Protein AF-A0A343TN91-F1 (afdb_monomer)

Secondary structure (DSSP, 8-state):
-----GGGGTTTTTT-EEEEE---GGGGTS-GGGGGGSEEEEEGGGGGGTTT-----SEEEE--SSS---HHHHHHH--TT-EEEEEGGGTTTTTT-TT-EEE-EE--TT-TTTS--S-SS--GGGGGS--S-TTT-EE-BSBTTHHHHHHHHHHT-SEEEEES--SS--STT-S-TTS--HHHHHHHHHTT--SPPPHHHHHHHHHT-SSHHHHHHHHHHS--SS---S-TTSPPHHHHHHHHTTS-S-HHHHHHHHHHH-SSHHHHHHHHHHHHHHHHHHHHHHTT-TTSTTTTTS---TTHHHHHHHHHHHHHHHHHTTT-EEEE--SSSS--SS-B--HHHHHT--

Sequence (350 aa):
MTENKVGDYEDIHSGERVFIVGNGPSLAKTPLKQLQDEYTIATNKIYKIYDSTEWRPDYYLLSSMTDDIKTNDMSNVVGYSTTCFINSKRQEILSEYKGTIPIDVCHPDNDPLIECFDNVSIPNEARSYWSDQLSDYVYLYNSSIYPLYQMAYYMGFEKIILIGCDLGMDIDYLLFEDSGDPIKFLNNNLSDYSGEYPLSIYSEFIRNSDHPIKSILNLAAVEIGNQHLLFASGSNPYSYKRNNRGKYDSTSLLYLHFILESNNKLLSFFNGLYGWFTSHIPRLLSAKDPHFDGYGTSTIMIGEDDRQRRAHLLARDKLMEREAQIYNATIGGELEIHPRIDFESVIDSD

Nearest PDB structures (foldseek):
  3lm8-assembly1_A  TM=5.204E-01  e=1.246E-01  Bacillus subtilis
  3cq9-assembly2_C  TM=5.382E-01  e=1.113E-01  Lactiplantibacillus plantarum WCFS1
  3cq9-assembly1_A  TM=5.547E-01  e=2.071E-01  Lactiplantibacillus plantarum WCFS1
  3cq9-assembly2_D  TM=5.491E-01  e=4.833E-01  Lactiplantibacillus plantarum WCFS1
  3l8m-assembly1_A  TM=3.975E-01  e=2.946E+00  Staphylococcus saprophyticus subsp. saprophyticus ATCC 15305 = NCTC 7292

Mean predicted aligned error: 13.86 Å

Radius of gyration: 23.8 Å; Cα contacts (8 Å, |Δi|>4): 550; chains: 1; bounding box: 60×43×65 Å

InterPro domains:
  IPR002826 6-hydroxymethylpterin diphosphokinase MptE-like [PF01973] (9-170)

Solvent-accessible surface area (backbone atoms only — not comparable to full-atom values): 20200 Å² total; per-residue (Å²): 129,84,80,73,52,60,74,78,43,61,52,74,35,61,82,35,60,34,36,44,39,48,76,30,63,40,48,83,77,49,73,59,73,76,47,78,91,51,50,30,40,31,40,70,71,46,61,65,51,48,90,81,40,90,65,77,50,49,30,35,39,40,71,74,88,81,67,89,73,47,72,75,52,48,64,69,56,61,43,99,77,33,46,35,37,33,25,45,93,50,42,80,81,46,64,86,57,83,81,58,24,68,30,43,65,44,62,73,78,92,42,69,79,78,68,54,76,86,53,93,71,77,57,77,71,61,70,63,70,64,44,88,47,61,72,72,26,36,36,50,44,67,34,87,62,37,36,53,50,40,49,39,55,39,21,26,39,35,36,39,36,32,30,19,55,24,52,60,81,72,51,89,61,52,83,42,80,94,28,45,56,54,65,65,50,44,44,77,75,45,60,86,65,93,66,85,79,61,54,64,56,61,47,48,55,34,69,74,25,98,33,39,71,52,19,49,50,20,43,33,42,47,83,75,68,98,66,55,60,55,42,87,77,19,44,61,47,62,64,52,45,68,79,42,70,83,77,50,101,41,74,68,58,47,51,52,49,53,28,72,74,25,90,32,40,70,46,16,46,51,11,39,51,48,35,48,40,48,70,44,45,41,63,60,52,60,73,72,46,78,78,51,70,85,65,76,73,67,71,81,59,71,54,51,54,59,39,34,49,50,29,53,50,53,47,48,60,55,36,47,77,71,72,26,44,63,34,27,34,32,70,66,54,68,57,74,89,36,60,76,51,61,51,67,66,60,72,68,68,118

Foldseek 3Di:
DPQDEPVVQFQQQAPFEEEEEEAAPLVVVDPLVLCPVHAYEYEDPNLLCVVVDVDAHQEYEHQDPPRPCQLVSVVSNVDVRHAYEYAQVCCVRNVVDPRHYYFHEDEPPPDVQLVPLPDLPRDPVNLVQADCRRNHHHYDFLDPSLSVLNSCNRSNHQEYEYASLFQDHPPVLQPDPLKFALLVQCLVVPLPDPDDDDLVSLVVSLVPMPHNVSSLLSVLSACADDDLANDPQWDALVVQCVVCVPVDPDPVVSLVVSLVPIPHNVRNNVSSVSSVSNVPNNVVVCVPDVSCVPVRDDNPDRSSSSRVSSSVLSSCVVSVVVNGAYEYCYDHHDPPSHHYDHPVCVSPVD

Organism: NCBI:txid2055893

Structure (mmCIF, N/CA/C/O backbone):
data_AF-A0A343TN91-F1
#
_entry.id   AF-A0A343TN91-F1
#
loop_
_atom_site.group_PDB
_atom_site.id
_atom_site.type_symbol
_atom_site.label_atom_id
_atom_site.label_alt_id
_atom_site.label_comp_id
_atom_site.label_asym_id
_atom_site.label_entity_id
_atom_site.label_seq_id
_atom_site.pdbx_PDB_ins_code
_atom_site.Cartn_x
_atom_site.Cartn_y
_atom_site.Cartn_z
_atom_site.occupancy
_atom_site.B_iso_or_equiv
_atom_site.auth_seq_id
_atom_site.auth_comp_id
_atom_site.auth_asym_id
_atom_site.auth_atom_id
_atom_site.pdbx_PDB_model_num
ATOM 1 N N . MET A 1 1 ? -25.687 17.798 15.315 1.00 43.81 1 MET A N 1
ATOM 2 C CA . MET A 1 1 ? -24.942 16.561 15.026 1.00 43.81 1 MET A CA 1
ATOM 3 C C . MET A 1 1 ? -23.786 16.576 15.994 1.00 43.81 1 MET A C 1
ATOM 5 O O . MET A 1 1 ? -23.094 17.584 16.031 1.00 43.81 1 MET A O 1
ATOM 9 N N . THR A 1 2 ? -23.693 15.590 16.876 1.00 46.62 2 THR A N 1
ATOM 10 C CA . THR A 1 2 ? -22.502 15.401 17.709 1.00 46.62 2 THR A CA 1
ATOM 11 C C . THR A 1 2 ? -21.314 15.214 16.771 1.00 46.62 2 THR A C 1
ATOM 13 O O . THR A 1 2 ? -21.408 14.433 15.829 1.00 46.62 2 THR A O 1
ATOM 16 N N . GLU A 1 3 ? -20.265 16.014 16.941 1.00 67.88 3 GLU A N 1
ATOM 17 C CA . GLU A 1 3 ? -19.015 15.832 16.202 1.00 67.88 3 GLU A CA 1
ATOM 18 C C . GLU A 1 3 ? -18.388 14.528 16.700 1.00 67.88 3 GLU A C 1
ATOM 20 O O . GLU A 1 3 ? -18.009 14.447 17.868 1.00 67.88 3 GLU A O 1
ATOM 25 N N . ASN A 1 4 ? -18.362 13.496 15.850 1.00 77.38 4 ASN A N 1
ATOM 26 C CA . ASN A 1 4 ? -17.674 12.246 16.162 1.00 77.38 4 ASN A CA 1
ATOM 27 C C . ASN A 1 4 ? -16.196 12.555 16.422 1.00 77.38 4 ASN A C 1
ATOM 29 O O . ASN A 1 4 ? -15.571 13.321 15.683 1.00 77.38 4 ASN A O 1
ATOM 33 N N . LYS A 1 5 ? -15.637 11.948 17.464 1.00 87.81 5 LYS A N 1
ATOM 34 C CA . LYS A 1 5 ? -14.223 12.069 17.833 1.00 87.81 5 LYS A CA 1
ATOM 35 C C . LYS A 1 5 ? -13.576 10.693 17.836 1.00 87.81 5 LYS A C 1
ATOM 37 O O . LYS A 1 5 ? -14.253 9.680 17.960 1.00 87.81 5 LYS A O 1
ATOM 42 N N . VAL A 1 6 ? -12.248 10.662 17.763 1.00 90.38 6 VAL A N 1
ATOM 43 C CA . VAL A 1 6 ? -11.470 9.412 17.764 1.00 90.38 6 VAL A CA 1
ATOM 44 C C . VAL A 1 6 ? -11.837 8.506 18.948 1.00 90.38 6 VAL A C 1
ATOM 46 O O . VAL A 1 6 ? -12.032 7.312 18.760 1.00 90.38 6 VAL A O 1
ATOM 49 N N . GLY A 1 7 ? -12.036 9.097 20.132 1.00 91.75 7 GLY A N 1
ATOM 50 C CA . GLY A 1 7 ? -12.414 8.384 21.357 1.00 91.75 7 GLY A CA 1
ATOM 51 C C . GLY A 1 7 ? -13.746 7.628 21.316 1.00 91.75 7 GLY A C 1
ATOM 52 O O . GLY A 1 7 ? -14.003 6.830 22.206 1.00 91.75 7 GLY A O 1
ATOM 53 N N . ASP A 1 8 ? -14.602 7.874 20.323 1.00 92.50 8 ASP A N 1
ATOM 54 C CA . ASP A 1 8 ? -15.886 7.174 20.194 1.00 92.50 8 ASP A CA 1
ATOM 55 C C . ASP A 1 8 ? -15.735 5.777 19.557 1.00 92.50 8 ASP A C 1
ATOM 57 O O . ASP A 1 8 ? -16.714 5.041 19.468 1.00 92.50 8 ASP A O 1
ATOM 61 N N . TYR A 1 9 ? -14.524 5.421 19.111 1.00 94.94 9 TYR A N 1
ATOM 62 C CA . TYR A 1 9 ? -14.226 4.190 18.374 1.00 94.94 9 TYR A CA 1
ATOM 63 C C . TYR A 1 9 ? -13.358 3.202 19.166 1.00 94.94 9 TYR A C 1
ATOM 65 O O . TYR A 1 9 ? -12.914 2.213 18.596 1.00 94.94 9 TYR A O 1
ATOM 73 N N . GLU A 1 10 ? -13.092 3.452 20.451 1.00 94.94 10 GLU A N 1
ATOM 74 C CA . GLU A 1 10 ? -12.313 2.532 21.292 1.00 94.94 10 GLU A CA 1
ATOM 75 C C . GLU A 1 10 ? -13.107 1.255 21.593 1.00 94.94 10 GLU A C 1
ATOM 77 O O . GLU A 1 10 ? -14.228 1.327 22.099 1.00 94.94 10 GLU A O 1
ATOM 82 N N . ASP A 1 11 ? -12.519 0.097 21.280 1.00 95.44 11 ASP A N 1
ATOM 83 C CA . ASP A 1 11 ? -13.040 -1.250 21.563 1.00 95.44 11 ASP A CA 1
ATOM 84 C C . ASP A 1 11 ? -14.497 -1.512 21.098 1.00 95.44 11 ASP A C 1
ATOM 86 O O . ASP A 1 11 ? -15.188 -2.387 21.627 1.00 95.44 11 ASP A O 1
ATOM 90 N N . ILE A 1 12 ? -14.983 -0.782 20.085 1.00 96.75 12 ILE A N 1
ATOM 91 C CA . ILE A 1 12 ? -16.356 -0.931 19.565 1.00 96.75 12 ILE A CA 1
ATOM 92 C C . ILE A 1 12 ? -16.560 -2.196 18.713 1.00 96.75 12 ILE A C 1
ATOM 94 O O . ILE A 1 12 ? -17.704 -2.559 18.452 1.00 96.75 12 ILE A O 1
ATOM 98 N N . HIS A 1 13 ? -15.469 -2.853 18.308 1.00 96.81 13 HIS A N 1
ATOM 99 C CA . HIS A 1 13 ? -15.435 -4.023 17.426 1.00 96.81 13 HIS A CA 1
ATOM 100 C C . HIS A 1 13 ? -14.797 -5.262 18.081 1.00 96.81 13 HIS A C 1
ATOM 102 O O . HIS A 1 13 ? -14.184 -6.099 17.415 1.00 96.81 13 HIS A O 1
ATOM 108 N N . SER A 1 14 ? -14.912 -5.384 19.408 1.00 94.19 14 SER A N 1
ATOM 109 C CA . SER A 1 14 ? -14.388 -6.538 20.151 1.00 94.19 14 SER A CA 1
ATOM 110 C C . SER A 1 14 ? -14.979 -7.861 19.645 1.00 94.19 14 SER A C 1
ATOM 112 O O . SER A 1 14 ? -16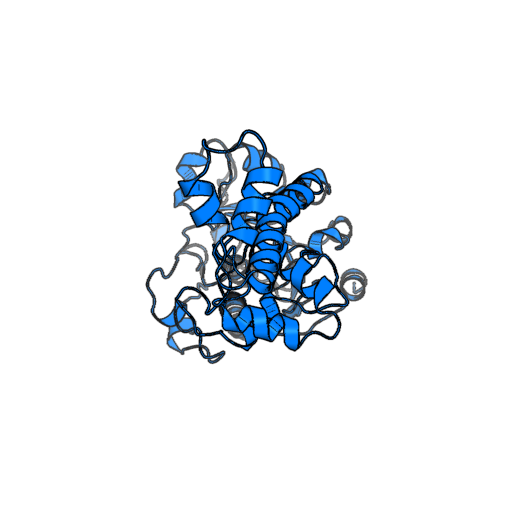.197 -8.015 19.551 1.00 94.19 14 SER A O 1
ATOM 114 N N . GLY A 1 15 ? -14.104 -8.820 19.328 1.00 87.94 15 GLY A N 1
ATOM 115 C CA . GLY A 1 15 ? -14.476 -10.132 18.786 1.00 87.94 15 GLY A CA 1
ATOM 116 C C . GLY A 1 15 ? -14.781 -10.158 17.285 1.00 87.94 15 GLY A C 1
ATOM 117 O O . GLY A 1 15 ? -14.984 -11.236 16.726 1.00 87.94 15 GLY A O 1
ATOM 118 N N . GLU A 1 16 ? -14.813 -9.006 16.613 1.00 95.50 16 GLU A N 1
ATOM 119 C CA . GLU A 1 16 ? -15.113 -8.925 15.184 1.00 95.50 16 GLU A CA 1
ATOM 120 C C . GLU A 1 16 ? -13.838 -9.041 14.330 1.00 95.50 16 GLU A C 1
ATOM 122 O O . GLU A 1 16 ? -12.704 -8.849 14.796 1.00 95.50 16 GLU A O 1
ATOM 127 N N . ARG A 1 17 ? -14.028 -9.372 13.046 1.00 96.44 17 ARG A N 1
ATOM 128 C CA . ARG A 1 17 ? -12.959 -9.381 12.042 1.00 96.44 17 ARG A CA 1
ATOM 129 C C . ARG A 1 17 ? -12.987 -8.122 11.185 1.00 96.44 17 ARG A C 1
ATOM 131 O O . ARG A 1 17 ? -14.039 -7.523 10.998 1.00 96.44 17 ARG A O 1
ATOM 138 N N . VAL A 1 18 ? -11.836 -7.764 10.624 1.00 98.19 18 VAL A N 1
ATOM 139 C CA . VAL A 1 18 ? -11.695 -6.626 9.715 1.00 98.19 18 VAL A CA 1
ATOM 140 C C . VAL A 1 18 ? -10.744 -6.924 8.571 1.00 98.19 18 VAL A C 1
ATOM 142 O O . VAL A 1 18 ? -9.697 -7.549 8.748 1.00 98.19 18 VAL A O 1
ATOM 145 N N . PHE A 1 19 ? -11.083 -6.418 7.393 1.00 98.38 19 PHE A N 1
ATOM 146 C CA . PHE A 1 19 ? -10.219 -6.415 6.227 1.00 98.38 19 PHE A CA 1
ATOM 147 C C . PHE A 1 19 ? -9.457 -5.095 6.153 1.00 98.38 19 PHE A C 1
ATOM 149 O O . PHE A 1 19 ? -10.038 -4.028 5.959 1.00 98.38 19 PHE A O 1
ATOM 156 N N . ILE A 1 20 ? -8.135 -5.155 6.266 1.00 98.12 20 ILE A N 1
ATOM 157 C CA . ILE A 1 20 ? -7.277 -4.026 5.918 1.00 98.12 20 ILE A CA 1
ATOM 158 C C . ILE A 1 20 ? -6.980 -4.112 4.422 1.00 98.12 20 ILE A C 1
ATOM 160 O O . ILE A 1 20 ? -6.326 -5.046 3.948 1.00 98.12 20 ILE A O 1
ATOM 164 N N . VAL A 1 21 ? -7.469 -3.114 3.691 1.00 96.38 21 VAL A N 1
ATOM 165 C CA . VAL A 1 21 ? -7.351 -3.000 2.240 1.00 96.38 21 VAL A CA 1
ATOM 166 C C . VAL A 1 21 ? -6.214 -2.046 1.912 1.00 96.38 21 VAL A C 1
ATOM 168 O O . VAL A 1 21 ? -6.286 -0.839 2.165 1.00 96.38 21 VAL A O 1
ATOM 171 N N . GLY A 1 22 ? -5.138 -2.606 1.366 1.00 92.88 22 GLY A N 1
ATOM 172 C CA . GLY A 1 22 ? -4.016 -1.838 0.858 1.00 92.88 22 GLY A CA 1
ATOM 173 C C . GLY A 1 22 ? -4.322 -1.149 -0.458 1.00 92.88 22 GLY A C 1
ATOM 174 O O . GLY A 1 22 ? -5.463 -0.863 -0.790 1.00 92.88 22 GLY A O 1
ATOM 175 N N . ASN A 1 23 ? -3.271 -0.834 -1.202 1.00 87.25 23 ASN A N 1
ATOM 176 C CA . ASN A 1 23 ? -3.375 -0.114 -2.468 1.00 87.25 23 ASN A CA 1
ATOM 177 C C . ASN A 1 23 ? -2.603 -0.818 -3.590 1.00 87.25 23 ASN A C 1
ATOM 179 O O . ASN A 1 23 ? -2.219 -0.178 -4.570 1.00 87.25 23 ASN A O 1
ATOM 183 N N . GLY A 1 24 ? -2.281 -2.095 -3.393 1.00 84.50 24 GLY A N 1
ATOM 184 C CA . GLY A 1 24 ? -1.491 -2.865 -4.333 1.00 84.50 24 GLY A CA 1
ATOM 185 C C . GLY A 1 24 ? -2.300 -3.356 -5.540 1.00 84.50 24 GLY A C 1
ATOM 186 O O . GLY A 1 24 ? -3.537 -3.385 -5.511 1.00 84.50 24 GLY A O 1
ATOM 187 N N . PRO A 1 25 ? -1.604 -3.709 -6.632 1.00 80.12 25 PRO A N 1
ATOM 188 C CA . PRO A 1 25 ? -2.216 -4.049 -7.915 1.00 80.12 25 PRO A CA 1
ATOM 189 C C . PRO A 1 25 ? -3.105 -5.296 -7.858 1.00 80.12 25 PRO A C 1
ATOM 191 O O . PRO A 1 25 ? -4.057 -5.387 -8.637 1.00 80.12 25 PRO A O 1
ATOM 194 N N . SER A 1 26 ? -2.880 -6.221 -6.915 1.00 83.88 26 SER A N 1
ATOM 195 C CA . SER A 1 26 ? -3.739 -7.398 -6.737 1.00 83.88 26 SER A CA 1
ATOM 196 C C . SER A 1 26 ? -5.217 -7.068 -6.524 1.00 83.88 26 SER A C 1
ATOM 198 O O . SER A 1 26 ? -6.063 -7.903 -6.839 1.00 83.88 26 SER A O 1
ATOM 200 N N . LEU A 1 27 ? -5.566 -5.854 -6.084 1.00 88.69 27 LEU A N 1
ATOM 201 C CA . LEU A 1 27 ? -6.962 -5.426 -5.972 1.00 88.69 27 LEU A CA 1
ATOM 202 C C . LEU A 1 27 ? -7.731 -5.503 -7.297 1.00 88.69 27 LEU A C 1
ATOM 204 O O . LEU A 1 27 ? -8.939 -5.717 -7.267 1.00 88.69 27 LEU A O 1
ATOM 208 N N . ALA A 1 28 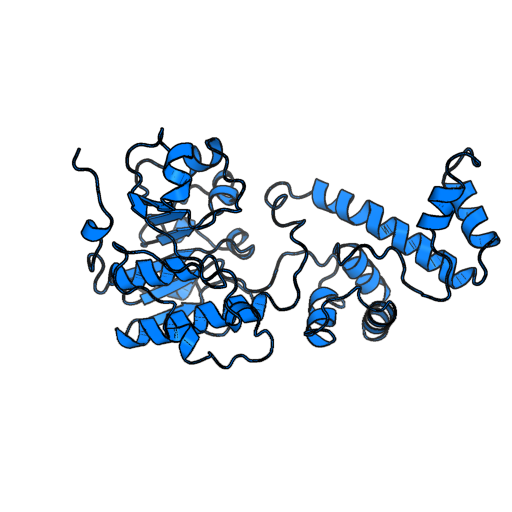? -7.058 -5.405 -8.449 1.00 84.50 28 ALA A N 1
ATOM 209 C CA . ALA A 1 28 ? -7.695 -5.546 -9.761 1.00 84.50 28 ALA A CA 1
ATOM 210 C C . ALA A 1 28 ? -8.319 -6.938 -9.991 1.00 84.50 28 ALA A C 1
ATOM 212 O O . ALA A 1 28 ? -9.256 -7.072 -10.777 1.00 84.50 28 ALA A O 1
ATOM 213 N N . LYS A 1 29 ? -7.811 -7.968 -9.302 1.00 84.50 29 LYS A N 1
ATOM 214 C CA . LYS A 1 29 ? -8.301 -9.356 -9.358 1.00 84.50 29 LYS A CA 1
ATOM 215 C C . LYS A 1 29 ? -9.023 -9.799 -8.081 1.00 84.50 29 LYS A C 1
ATOM 217 O O . LYS A 1 29 ? -9.554 -10.904 -8.049 1.00 84.50 29 LYS A O 1
ATOM 222 N N . THR A 1 30 ? -9.060 -8.961 -7.045 1.00 89.88 30 THR A N 1
ATOM 223 C CA . THR A 1 30 ? -9.765 -9.254 -5.792 1.00 89.88 30 THR A CA 1
ATOM 224 C C . THR A 1 30 ? -11.267 -9.000 -5.960 1.00 89.88 30 THR A C 1
ATOM 226 O O . THR A 1 30 ? -11.652 -7.905 -6.380 1.00 89.88 30 THR A O 1
ATOM 229 N N . PRO A 1 31 ? -12.154 -9.951 -5.615 1.00 91.56 31 PRO A N 1
ATOM 230 C CA . PRO A 1 31 ? -13.597 -9.785 -5.780 1.00 91.56 31 PRO A CA 1
ATOM 231 C C . PRO A 1 31 ? -14.203 -8.921 -4.656 1.00 91.56 31 PRO A C 1
ATOM 233 O O . PRO A 1 31 ? -14.995 -9.383 -3.841 1.00 91.56 31 PRO A O 1
ATOM 236 N N . LEU A 1 32 ? -13.873 -7.623 -4.647 1.00 92.75 32 LEU A N 1
ATOM 237 C CA . LEU A 1 32 ? -14.220 -6.652 -3.592 1.00 92.75 32 LEU A CA 1
ATOM 238 C C . LEU A 1 32 ? -15.715 -6.553 -3.262 1.00 92.75 32 LEU A C 1
ATOM 240 O O . LEU A 1 32 ? -16.076 -6.175 -2.154 1.00 92.75 32 LEU A O 1
ATOM 244 N N . LYS A 1 33 ? -16.601 -6.911 -4.198 1.00 91.44 33 LYS A N 1
ATOM 245 C CA . LYS A 1 33 ? -18.049 -6.952 -3.949 1.00 91.44 33 LYS A CA 1
ATOM 246 C C . LYS A 1 33 ? -18.428 -7.933 -2.831 1.00 91.44 33 LYS A C 1
ATOM 248 O O . LYS A 1 33 ? -19.437 -7.723 -2.170 1.00 91.44 33 LYS A O 1
ATOM 253 N N . GLN A 1 34 ? -17.634 -8.982 -2.619 1.00 93.44 34 GLN A N 1
ATOM 254 C CA . GLN A 1 34 ? -17.871 -9.954 -1.554 1.00 93.44 34 GLN A CA 1
ATOM 255 C C . GLN A 1 34 ? -17.637 -9.373 -0.144 1.00 93.44 34 GLN A C 1
ATOM 257 O O . GLN A 1 34 ? -18.089 -9.962 0.825 1.00 93.44 34 GLN A O 1
ATOM 262 N N . LEU A 1 35 ? -17.001 -8.200 -0.021 1.00 93.81 35 LEU A N 1
ATOM 263 C CA . LEU A 1 35 ? -16.742 -7.527 1.260 1.00 93.81 35 LEU A CA 1
ATOM 264 C C . LEU A 1 35 ? -17.909 -6.654 1.750 1.00 93.81 35 LEU A C 1
ATOM 266 O O . LEU A 1 35 ? -17.736 -5.875 2.676 1.00 93.81 35 LEU A O 1
ATOM 270 N N . GLN A 1 36 ? -19.078 -6.707 1.107 1.00 89.06 36 GLN A N 1
ATOM 271 C CA . GLN A 1 36 ? -20.207 -5.815 1.420 1.00 89.06 36 GLN A CA 1
ATOM 272 C C . GLN A 1 36 ? -20.751 -5.965 2.856 1.00 89.06 36 GLN A C 1
ATOM 274 O O . GLN A 1 36 ? -21.367 -5.033 3.362 1.00 89.06 36 GLN A O 1
ATOM 279 N N . ASP A 1 37 ? -20.549 -7.134 3.469 1.00 90.19 37 ASP A N 1
ATOM 280 C CA . ASP A 1 37 ? -21.017 -7.486 4.813 1.00 90.19 37 ASP A CA 1
ATOM 281 C C . ASP A 1 37 ? -19.832 -7.604 5.802 1.00 90.19 37 ASP A C 1
ATOM 283 O O . ASP A 1 37 ? -19.985 -8.108 6.911 1.00 90.19 37 ASP A O 1
ATOM 287 N N . GLU A 1 38 ? -18.647 -7.127 5.401 1.00 95.44 38 GLU A N 1
ATOM 288 C CA . GLU A 1 38 ? -17.403 -7.176 6.171 1.00 95.44 38 GLU A CA 1
ATOM 289 C C . GLU A 1 38 ? -16.951 -5.783 6.584 1.00 95.44 38 GLU A C 1
ATOM 291 O O . GLU A 1 38 ? -17.007 -4.852 5.783 1.00 95.44 38 GLU A O 1
ATOM 296 N N . TYR A 1 39 ? -16.377 -5.654 7.783 1.00 97.56 39 TYR A N 1
ATOM 297 C CA . TYR A 1 39 ? -15.691 -4.417 8.139 1.00 97.56 39 TYR A CA 1
ATOM 298 C C . TYR A 1 39 ? -14.417 -4.256 7.324 1.00 97.56 39 TYR A C 1
ATOM 300 O O . TYR A 1 39 ? -13.594 -5.170 7.216 1.00 97.56 39 TYR A O 1
ATOM 308 N N . THR A 1 40 ? -14.207 -3.050 6.813 1.00 97.25 40 THR A N 1
ATOM 309 C CA . THR A 1 40 ? -13.060 -2.723 5.975 1.00 97.25 40 THR A CA 1
ATOM 310 C C . THR A 1 40 ? -12.390 -1.415 6.393 1.00 97.25 40 THR A C 1
ATOM 312 O O . THR A 1 40 ? -13.044 -0.408 6.668 1.00 97.25 40 THR A O 1
ATOM 315 N N . ILE A 1 41 ? -11.054 -1.408 6.407 1.00 97.44 41 ILE A N 1
ATOM 316 C CA . ILE A 1 41 ? -10.235 -0.208 6.620 1.00 97.44 41 ILE A CA 1
ATOM 317 C C . ILE A 1 41 ? -9.324 -0.010 5.408 1.00 97.44 41 ILE A C 1
ATOM 319 O O . ILE A 1 41 ? -8.546 -0.900 5.073 1.00 97.44 41 ILE A O 1
ATOM 323 N N . ALA A 1 42 ? -9.374 1.161 4.772 1.00 94.00 42 ALA A N 1
ATOM 324 C CA . ALA A 1 42 ? -8.515 1.510 3.638 1.00 94.00 42 ALA A CA 1
ATOM 325 C C . ALA A 1 42 ? -7.812 2.863 3.827 1.00 94.00 42 ALA A C 1
ATOM 327 O O . ALA A 1 42 ? -8.106 3.619 4.755 1.00 94.00 42 ALA A O 1
ATOM 328 N N . THR A 1 43 ? -6.861 3.196 2.948 1.00 89.75 43 THR A N 1
ATOM 329 C CA . THR A 1 43 ? -6.046 4.410 3.118 1.00 89.75 43 THR A CA 1
ATOM 330 C C . THR A 1 43 ? -5.627 5.088 1.825 1.00 89.75 43 THR A C 1
ATOM 332 O O . THR A 1 43 ? -5.468 4.450 0.785 1.00 89.75 43 THR A O 1
ATO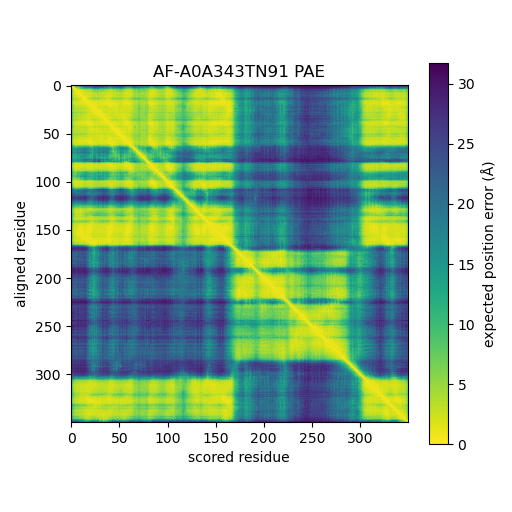M 335 N N . ASN A 1 44 ? -5.374 6.394 1.921 1.00 86.31 44 ASN A N 1
ATOM 336 C CA . ASN A 1 44 ? -4.715 7.217 0.912 1.00 86.31 44 ASN A CA 1
ATOM 337 C C . ASN A 1 44 ? -5.311 7.054 -0.502 1.00 86.31 44 ASN A C 1
ATOM 339 O O . ASN A 1 44 ? -6.399 7.544 -0.790 1.00 86.31 44 ASN A O 1
ATOM 343 N N . LYS A 1 45 ? -4.588 6.393 -1.415 1.00 83.88 45 LYS A N 1
ATOM 344 C CA . LYS A 1 45 ? -4.901 6.329 -2.852 1.00 83.88 45 LYS A CA 1
ATOM 345 C C . LYS A 1 45 ? -5.945 5.279 -3.242 1.00 83.88 45 LYS A C 1
ATOM 347 O O . LYS A 1 45 ? -6.145 5.070 -4.438 1.00 83.88 45 LYS A O 1
ATOM 352 N N . ILE A 1 46 ? -6.651 4.683 -2.281 1.00 87.19 46 ILE A N 1
ATOM 353 C CA . ILE A 1 46 ? -7.659 3.648 -2.558 1.00 87.19 46 ILE A CA 1
ATOM 354 C C . ILE A 1 46 ? -8.743 4.127 -3.530 1.00 87.19 46 ILE A C 1
ATOM 356 O O . ILE A 1 46 ? -9.233 3.350 -4.337 1.00 87.19 46 ILE A O 1
ATOM 360 N N . TYR A 1 47 ? -9.057 5.425 -3.554 1.00 82.81 47 TYR A N 1
ATOM 361 C CA . TYR A 1 47 ? -10.051 5.990 -4.473 1.00 82.81 47 TYR A CA 1
ATOM 362 C C . TYR A 1 47 ? -9.767 5.750 -5.956 1.00 82.81 47 TYR A C 1
ATOM 364 O O . TYR A 1 47 ? -10.678 5.851 -6.771 1.00 82.81 47 TYR A O 1
ATOM 372 N N . LYS A 1 48 ? -8.527 5.424 -6.333 1.00 80.44 48 LYS A N 1
ATOM 373 C CA . LYS A 1 48 ? -8.166 5.172 -7.731 1.00 80.44 48 LYS A CA 1
ATOM 374 C C . LYS A 1 48 ? -8.888 3.972 -8.344 1.00 80.44 48 LYS A C 1
ATOM 376 O O . LYS A 1 48 ? -9.024 3.926 -9.562 1.00 80.44 48 LYS A O 1
ATOM 381 N N . ILE A 1 49 ? -9.371 3.028 -7.531 1.00 84.31 49 ILE A N 1
ATOM 382 C CA . ILE A 1 49 ? -10.143 1.877 -8.027 1.00 84.31 49 ILE A CA 1
ATOM 383 C C . ILE A 1 49 ? -11.654 2.146 -8.065 1.00 84.31 49 ILE A C 1
ATOM 385 O O . ILE A 1 49 ? -12.419 1.315 -8.533 1.00 84.31 49 ILE A O 1
ATOM 389 N N . TYR A 1 50 ? -12.130 3.294 -7.583 1.00 85.25 50 TYR A N 1
ATOM 390 C CA . TYR A 1 50 ? -13.568 3.539 -7.421 1.00 85.25 50 TYR A CA 1
ATOM 391 C C . TYR A 1 50 ? -14.346 3.680 -8.731 1.00 85.25 50 TYR A C 1
ATOM 393 O O . TYR A 1 50 ? -15.563 3.505 -8.721 1.00 85.25 50 TYR A O 1
ATOM 401 N N . ASP A 1 51 ? -13.662 3.948 -9.844 1.00 82.81 51 ASP A N 1
ATOM 402 C CA . ASP A 1 51 ? -14.271 3.932 -11.178 1.00 82.81 51 ASP A CA 1
ATOM 403 C C . ASP A 1 51 ? -14.519 2.500 -11.688 1.00 82.81 51 ASP A C 1
ATOM 405 O O . ASP A 1 51 ? -15.337 2.298 -12.585 1.00 82.81 51 ASP A O 1
ATOM 409 N N . SER A 1 52 ? -13.833 1.498 -11.123 1.00 81.19 52 SER A N 1
ATOM 410 C CA . SER A 1 52 ? -13.961 0.085 -11.500 1.00 81.19 52 SER A CA 1
ATOM 411 C C . SER A 1 52 ? -14.732 -0.763 -10.482 1.00 81.19 52 SER A C 1
ATOM 413 O O . SER A 1 52 ? -15.027 -1.925 -10.766 1.00 81.19 52 SER A O 1
ATOM 415 N N . THR A 1 53 ? -15.102 -0.209 -9.321 1.00 86.00 53 THR A N 1
ATOM 416 C CA . THR A 1 53 ? -15.894 -0.912 -8.302 1.00 86.00 53 THR A CA 1
ATOM 417 C C . THR A 1 53 ? -16.853 0.002 -7.536 1.00 86.00 53 THR A C 1
ATOM 419 O O . THR A 1 53 ? -16.549 1.153 -7.218 1.00 86.00 53 THR A O 1
ATOM 422 N N . GLU A 1 54 ? -18.019 -0.537 -7.176 1.00 87.19 54 GLU A N 1
ATOM 423 C CA . GLU A 1 54 ? -18.985 0.118 -6.281 1.00 87.19 54 GLU A CA 1
ATOM 424 C C . GLU A 1 54 ? -18.598 -0.012 -4.798 1.00 87.19 54 GLU A C 1
ATOM 426 O O . GLU A 1 54 ? -19.139 0.709 -3.963 1.00 87.19 54 GLU A O 1
ATOM 431 N N . TRP A 1 55 ? -17.651 -0.897 -4.464 1.00 90.50 55 TRP A N 1
ATOM 432 C CA . TRP A 1 55 ? -17.186 -1.098 -3.092 1.00 90.50 55 TRP A CA 1
ATOM 433 C C . TRP A 1 55 ? -16.568 0.183 -2.509 1.00 90.50 55 TRP A C 1
ATOM 435 O O . TRP A 1 55 ? -15.817 0.894 -3.186 1.00 90.50 55 TRP A O 1
ATOM 445 N N . ARG A 1 56 ? -16.880 0.475 -1.244 1.00 90.50 56 ARG A N 1
ATOM 446 C CA . ARG A 1 56 ? -16.312 1.573 -0.451 1.00 90.50 56 ARG A CA 1
ATOM 447 C C . ARG A 1 56 ? -15.981 1.049 0.947 1.00 90.50 56 ARG A C 1
ATOM 449 O O . ARG A 1 56 ? -16.711 0.186 1.424 1.00 90.50 56 ARG A O 1
ATOM 456 N N . PRO A 1 57 ? -14.922 1.561 1.593 1.00 92.75 57 PRO A N 1
ATOM 457 C CA . PRO A 1 57 ? -14.544 1.102 2.916 1.00 92.75 57 PRO A CA 1
ATOM 458 C C . PRO A 1 57 ? -15.478 1.651 4.006 1.00 92.75 57 PRO A C 1
ATOM 460 O O . PRO A 1 57 ? -16.027 2.748 3.858 1.00 92.75 57 PRO A O 1
ATOM 463 N N . ASP A 1 58 ? -15.584 0.948 5.131 1.00 94.19 58 ASP A N 1
ATOM 464 C CA . ASP A 1 58 ? -16.265 1.440 6.341 1.00 94.19 58 ASP A CA 1
ATOM 465 C C . ASP A 1 58 ? -15.436 2.520 7.031 1.00 94.19 58 ASP A C 1
ATOM 467 O O . ASP A 1 58 ? -15.948 3.560 7.455 1.00 94.19 58 ASP A O 1
ATOM 471 N N . TYR A 1 59 ? -14.125 2.292 7.069 1.00 94.62 59 TYR A N 1
ATOM 472 C CA . TYR A 1 59 ? -13.141 3.175 7.664 1.00 94.62 59 TYR A CA 1
ATOM 473 C C . TYR A 1 59 ? -12.099 3.587 6.635 1.00 94.62 59 TYR A C 1
ATOM 475 O O . TYR A 1 59 ? -11.484 2.766 5.956 1.00 94.62 59 TYR A O 1
ATOM 483 N N . TYR A 1 60 ? -11.847 4.884 6.546 1.00 93.00 60 TYR A N 1
ATOM 484 C CA . TYR A 1 60 ? -10.802 5.418 5.685 1.00 93.00 60 TYR A CA 1
ATOM 485 C C . TYR A 1 60 ? -9.849 6.296 6.482 1.00 93.00 60 TYR A C 1
ATOM 487 O O . TYR A 1 60 ? -10.298 7.191 7.194 1.00 93.00 60 TYR A O 1
ATOM 495 N N . LEU A 1 61 ? -8.543 6.088 6.315 1.00 91.75 61 LEU A N 1
ATOM 496 C CA . LEU A 1 61 ? -7.517 6.962 6.874 1.00 91.75 61 LEU A CA 1
ATOM 497 C C . LEU A 1 61 ? -6.721 7.662 5.773 1.00 91.75 61 LEU A C 1
ATOM 499 O O . LEU A 1 61 ? -6.037 7.018 4.977 1.00 91.75 61 LEU A O 1
ATOM 503 N N . LEU A 1 62 ? -6.704 8.990 5.800 1.00 88.88 62 LEU A N 1
ATOM 504 C CA . LEU A 1 62 ? -5.728 9.789 5.066 1.00 88.88 62 LEU A CA 1
ATOM 505 C C . LEU A 1 62 ? -4.549 10.121 5.983 1.00 88.88 62 LEU A C 1
ATOM 507 O O . LEU A 1 62 ? -4.609 11.097 6.728 1.00 88.88 62 LEU A O 1
ATOM 511 N N . SER A 1 63 ? -3.486 9.314 5.939 1.00 86.25 63 SER A N 1
ATOM 512 C CA . SER A 1 63 ? -2.321 9.454 6.827 1.00 86.25 63 SER A CA 1
ATOM 513 C C . SER A 1 63 ? -1.178 10.264 6.207 1.00 86.25 63 SER A C 1
ATOM 515 O O . SER A 1 63 ? -0.479 10.993 6.912 1.00 86.25 63 SER A O 1
ATOM 517 N N . SER A 1 64 ? -0.995 10.170 4.889 1.00 76.62 64 SER A N 1
ATOM 518 C CA . SER A 1 64 ? 0.152 10.737 4.169 1.00 76.62 64 SER A CA 1
ATOM 519 C C . SER A 1 64 ? 0.075 12.255 3.971 1.00 76.62 64 SER A C 1
ATOM 521 O O . SER A 1 64 ? -0.994 12.812 3.730 1.00 76.62 64 SER A O 1
ATOM 523 N N . MET A 1 65 ? 1.229 12.933 3.953 1.00 68.38 65 MET A N 1
ATOM 524 C CA . MET A 1 65 ? 1.377 14.345 3.548 1.00 68.38 65 MET A CA 1
ATOM 525 C C . MET A 1 65 ? 1.834 14.523 2.091 1.00 68.38 65 MET A C 1
ATOM 527 O O . MET A 1 65 ? 1.728 15.624 1.560 1.00 68.38 65 MET A O 1
ATOM 531 N N . THR A 1 66 ? 2.315 13.460 1.440 1.00 60.53 66 THR A N 1
ATOM 532 C CA . THR A 1 66 ? 2.920 13.508 0.096 1.00 60.53 66 THR A CA 1
ATOM 533 C C . THR A 1 66 ? 1.977 13.070 -1.015 1.00 60.53 66 THR A C 1
ATOM 535 O O . THR A 1 66 ? 2.254 13.314 -2.185 1.00 60.53 66 THR A O 1
ATOM 538 N N . ASP A 1 67 ? 0.859 12.427 -0.679 1.00 58.66 67 ASP A N 1
ATOM 539 C CA . ASP A 1 67 ? -0.107 12.046 -1.699 1.00 58.66 67 ASP A CA 1
ATOM 540 C C . ASP A 1 67 ? -0.816 13.292 -2.250 1.00 58.66 67 ASP A C 1
ATOM 542 O O . ASP A 1 67 ? -1.423 14.057 -1.489 1.00 58.66 67 ASP A O 1
ATOM 546 N N . ASP A 1 68 ? -0.760 13.461 -3.577 1.00 55.88 68 ASP A N 1
ATOM 547 C CA . ASP A 1 68 ? -1.503 14.451 -4.376 1.00 55.88 68 ASP A CA 1
ATOM 548 C C . ASP A 1 68 ? -3.011 14.141 -4.380 1.00 55.88 68 ASP A C 1
ATOM 550 O O . ASP A 1 68 ? -3.651 14.024 -5.422 1.00 55.88 68 ASP A O 1
ATOM 554 N N . ILE A 1 69 ? -3.592 13.951 -3.200 1.00 60.25 69 ILE A N 1
ATOM 555 C CA . ILE A 1 69 ? -5.031 13.802 -3.030 1.00 60.25 69 ILE A CA 1
ATOM 556 C C . ILE A 1 69 ? -5.612 15.189 -3.211 1.00 60.25 69 ILE A C 1
ATOM 558 O O . ILE A 1 69 ? -5.513 16.048 -2.329 1.00 60.25 69 ILE A O 1
ATOM 562 N N . LYS A 1 70 ? -6.162 15.422 -4.401 1.00 59.06 70 LYS A N 1
ATOM 563 C CA . LYS A 1 70 ? -6.865 16.660 -4.698 1.00 59.06 70 LYS A CA 1
ATOM 564 C C . LYS A 1 70 ? -8.193 16.623 -3.958 1.00 59.06 70 LYS A C 1
ATOM 566 O O . LYS A 1 70 ? -8.756 15.565 -3.690 1.00 59.06 70 LYS A O 1
ATOM 571 N N . THR A 1 71 ? -8.728 17.796 -3.650 1.00 56.91 71 THR A N 1
ATOM 572 C CA . THR A 1 71 ? -10.042 17.940 -3.012 1.00 56.91 71 THR A CA 1
ATOM 573 C C . THR A 1 71 ? -11.135 17.138 -3.727 1.00 56.91 71 THR A C 1
ATOM 575 O O . THR A 1 71 ? -11.977 16.567 -3.046 1.00 56.91 71 THR A O 1
ATOM 578 N N . ASN A 1 72 ? -11.080 17.001 -5.057 1.00 57.00 72 ASN A N 1
ATOM 579 C CA . ASN A 1 72 ? -12.035 16.207 -5.847 1.00 57.00 72 ASN A CA 1
ATOM 580 C C . ASN A 1 72 ? -11.911 14.681 -5.662 1.00 57.00 72 ASN A C 1
ATOM 582 O O . ASN A 1 72 ? -12.875 13.958 -5.896 1.00 57.00 72 ASN A O 1
ATOM 586 N N . ASP A 1 73 ? -10.754 14.172 -5.239 1.00 63.03 73 ASP A N 1
ATOM 587 C CA . ASP A 1 73 ? -10.574 12.738 -4.984 1.00 63.03 73 ASP A CA 1
ATOM 588 C C . ASP A 1 73 ? -11.249 12.352 -3.659 1.00 63.03 73 ASP A C 1
ATOM 590 O O . ASP A 1 73 ? -11.888 11.306 -3.549 1.00 63.03 73 ASP A O 1
ATOM 594 N N . MET A 1 74 ? -11.208 13.256 -2.671 1.00 61.94 74 MET A N 1
ATOM 595 C CA . MET A 1 74 ? -11.892 13.080 -1.387 1.00 61.94 74 MET A CA 1
ATOM 596 C C . MET A 1 74 ? -13.415 13.062 -1.519 1.00 61.94 74 MET A C 1
ATOM 598 O O . MET A 1 74 ? -14.049 12.309 -0.789 1.00 61.94 74 MET A O 1
ATOM 602 N N . SER A 1 75 ? -14.024 13.785 -2.468 1.00 61.69 75 SER A N 1
ATOM 603 C CA . SER A 1 75 ? -15.477 13.677 -2.693 1.00 61.69 75 SER A CA 1
ATOM 604 C C . SER A 1 75 ? -15.924 12.279 -3.132 1.00 61.69 75 SER A C 1
ATOM 606 O O . SER A 1 75 ? -17.085 11.934 -2.935 1.00 61.69 75 SER A O 1
ATOM 608 N N . ASN A 1 76 ? -15.012 11.459 -3.671 1.00 60.16 76 ASN A N 1
ATOM 609 C CA . ASN A 1 76 ? -15.285 10.059 -4.005 1.00 60.16 76 ASN A CA 1
ATOM 610 C C . ASN A 1 76 ? -15.074 9.111 -2.808 1.00 60.16 76 ASN A C 1
ATOM 612 O O . ASN A 1 76 ? -15.643 8.019 -2.788 1.00 60.16 76 ASN A O 1
ATOM 616 N N . VAL A 1 77 ? -14.250 9.515 -1.829 1.00 61.50 77 VAL A N 1
ATOM 617 C CA . VAL A 1 77 ? -13.935 8.759 -0.600 1.00 61.50 77 VAL A CA 1
ATOM 618 C C . VAL A 1 77 ? -14.931 9.020 0.514 1.00 61.50 77 VAL A C 1
ATOM 620 O O . VAL A 1 77 ? -15.314 8.091 1.216 1.00 61.50 77 VAL A O 1
ATOM 623 N N . VAL A 1 78 ? -15.386 10.263 0.649 1.00 60.75 78 VAL A N 1
ATOM 624 C CA . VAL A 1 78 ? -16.434 10.663 1.590 1.00 60.75 78 VAL A CA 1
ATOM 625 C C . VAL A 1 78 ? -17.794 10.272 0.999 1.00 60.75 78 VAL A C 1
ATOM 627 O O . VAL A 1 78 ? -18.658 11.107 0.734 1.00 60.75 78 VAL A O 1
ATOM 630 N N . GLY A 1 79 ? -17.977 8.977 0.729 1.00 59.75 79 GLY A N 1
ATOM 631 C CA . GLY A 1 79 ? -19.312 8.413 0.582 1.00 59.75 79 GLY A CA 1
ATOM 632 C C . GLY A 1 79 ? -20.097 8.631 1.879 1.00 59.75 79 GLY A C 1
ATOM 633 O O . GLY A 1 79 ? -19.511 8.730 2.954 1.00 59.75 79 GLY A O 1
ATOM 634 N N . TYR A 1 80 ? -21.428 8.713 1.801 1.00 58.75 80 TYR A N 1
ATOM 635 C CA . TYR A 1 80 ? -22.274 9.087 2.946 1.00 58.75 80 TYR A CA 1
ATOM 636 C C . TYR A 1 80 ? -22.147 8.178 4.188 1.00 58.75 80 TYR A C 1
ATOM 638 O O . TYR A 1 80 ? -22.565 8.600 5.264 1.00 58.75 80 TYR A O 1
ATOM 646 N N . SER A 1 81 ? -21.611 6.958 4.057 1.00 76.12 81 SER A N 1
ATOM 647 C CA . SER A 1 81 ? -21.489 5.975 5.146 1.00 76.12 81 SER A CA 1
ATOM 648 C C . SER A 1 81 ? -20.061 5.725 5.642 1.00 76.12 81 SER A C 1
ATOM 650 O O . SER A 1 81 ? -19.909 5.121 6.698 1.00 76.12 81 SER A O 1
ATOM 652 N N . THR A 1 82 ? -19.023 6.174 4.927 1.00 87.44 82 THR A N 1
ATOM 653 C CA . THR A 1 82 ? -17.629 5.924 5.324 1.00 87.44 82 THR A CA 1
ATOM 654 C C . THR A 1 82 ? -17.225 6.852 6.468 1.00 87.44 82 THR A C 1
ATOM 656 O O . THR A 1 82 ? -17.338 8.075 6.367 1.00 87.44 82 THR A O 1
ATOM 659 N N . THR A 1 83 ? -16.680 6.285 7.543 1.00 91.19 83 THR A N 1
ATOM 660 C CA . THR A 1 83 ? -16.032 7.059 8.605 1.00 91.19 83 THR A CA 1
ATOM 661 C C . THR A 1 83 ? -14.619 7.436 8.161 1.00 91.19 83 THR A C 1
ATOM 663 O O . THR A 1 83 ? -13.744 6.582 8.008 1.00 91.19 83 THR A O 1
ATOM 666 N N . CYS A 1 84 ? -14.378 8.732 7.954 1.00 89.69 84 CYS A N 1
ATOM 667 C CA . CYS A 1 84 ? -13.099 9.233 7.452 1.00 89.69 84 CYS A CA 1
ATOM 668 C C . CYS A 1 84 ? -12.250 9.859 8.563 1.00 89.69 84 CYS A C 1
ATOM 670 O O . CYS A 1 84 ? -12.581 10.931 9.070 1.00 89.69 84 CYS A O 1
ATOM 672 N N . PHE A 1 85 ? -11.107 9.246 8.857 1.00 91.50 85 PHE A N 1
ATOM 673 C CA . PHE A 1 85 ? -10.038 9.806 9.674 1.00 91.50 85 PHE A CA 1
ATOM 674 C C . PHE A 1 85 ? -9.046 10.558 8.785 1.00 91.50 85 PHE A C 1
ATOM 676 O O . PHE A 1 85 ? -8.569 10.034 7.776 1.00 91.50 85 PHE A O 1
ATOM 683 N N . ILE A 1 86 ? -8.724 11.797 9.143 1.00 88.50 86 ILE A N 1
ATOM 684 C CA . ILE A 1 86 ? -7.890 12.680 8.325 1.00 88.50 86 ILE A CA 1
ATOM 685 C C . ILE A 1 86 ? -6.729 13.191 9.162 1.00 88.50 86 ILE A C 1
ATOM 687 O O . ILE A 1 86 ? -6.945 13.730 10.245 1.00 88.50 86 ILE A O 1
ATOM 691 N N . ASN A 1 87 ? -5.509 13.075 8.634 1.00 89.31 87 ASN A N 1
ATOM 692 C CA . ASN A 1 87 ? -4.333 13.709 9.218 1.00 89.31 87 ASN A CA 1
ATOM 693 C C . ASN A 1 87 ? -4.636 15.188 9.506 1.00 89.31 87 ASN A C 1
ATOM 695 O O . ASN A 1 87 ? -4.939 15.949 8.584 1.00 89.31 87 ASN A O 1
ATOM 699 N N . SER A 1 88 ? -4.556 15.586 10.774 1.00 88.12 88 SER A N 1
ATOM 700 C CA . SER A 1 88 ? -4.910 16.923 11.266 1.00 88.12 88 SER A CA 1
ATOM 701 C C . SER A 1 88 ? -4.222 18.044 10.480 1.00 88.12 88 SER A C 1
ATOM 703 O O . SER A 1 88 ? -4.830 19.073 10.189 1.00 88.12 88 SER A O 1
ATOM 705 N N . LYS A 1 89 ? -2.994 17.807 10.003 1.00 85.62 89 LYS A N 1
ATOM 706 C CA . LYS A 1 89 ? -2.227 18.747 9.167 1.00 85.62 89 LYS A CA 1
ATOM 707 C C . LYS A 1 89 ? -2.849 19.010 7.788 1.00 85.62 89 LYS A C 1
ATOM 709 O O . LYS A 1 89 ? -2.456 19.963 7.123 1.00 85.62 89 LYS A O 1
ATOM 714 N N . ARG A 1 90 ? -3.801 18.187 7.335 1.00 78.69 90 ARG A N 1
ATOM 715 C CA . ARG A 1 90 ? -4.568 18.371 6.088 1.00 78.69 90 ARG A CA 1
ATOM 716 C C . ARG A 1 90 ? -5.969 18.933 6.307 1.00 78.69 90 ARG A C 1
ATOM 718 O O . ARG A 1 90 ? -6.670 19.189 5.327 1.00 78.69 90 ARG A O 1
ATOM 725 N N . GLN A 1 91 ? -6.386 19.140 7.554 1.00 72.31 91 GLN A N 1
ATOM 726 C CA . GLN A 1 91 ? -7.751 19.555 7.866 1.00 72.31 91 GLN A CA 1
ATOM 727 C C . GLN A 1 91 ? -8.107 20.912 7.243 1.00 72.31 91 GLN A C 1
ATOM 729 O O . GLN A 1 91 ? -9.239 21.102 6.813 1.00 72.31 91 GLN A O 1
ATOM 734 N N . GLU A 1 92 ? -7.145 21.830 7.104 1.00 71.06 92 GLU A N 1
ATOM 735 C CA . GLU A 1 92 ? -7.374 23.126 6.447 1.00 71.06 92 GLU A CA 1
ATOM 736 C C . GLU A 1 92 ? -7.805 22.966 4.978 1.00 71.06 92 GLU A C 1
ATOM 738 O O . GLU A 1 92 ? -8.747 23.623 4.534 1.00 71.06 92 GLU A O 1
ATOM 743 N N . ILE A 1 93 ? -7.174 22.038 4.249 1.00 66.94 93 ILE A N 1
ATOM 744 C CA . ILE A 1 93 ? -7.444 21.755 2.828 1.00 66.94 93 ILE A CA 1
ATOM 745 C C . ILE A 1 93 ? -8.795 21.047 2.650 1.00 66.94 93 ILE A C 1
ATOM 747 O O . ILE A 1 93 ? -9.445 21.197 1.618 1.00 66.94 93 ILE A O 1
ATOM 751 N N . LEU A 1 94 ? -9.223 20.279 3.654 1.00 69.12 94 LEU A N 1
ATOM 752 C CA . LEU A 1 94 ? -10.428 19.445 3.612 1.00 69.12 94 LEU A CA 1
ATOM 753 C C . LEU A 1 94 ? -11.564 19.976 4.496 1.00 69.12 94 LEU A C 1
ATOM 755 O O . LEU A 1 94 ? -12.535 19.269 4.743 1.00 69.12 94 LEU A O 1
ATOM 759 N N . SER A 1 95 ? -11.469 21.233 4.930 1.00 65.31 95 SER A N 1
ATOM 760 C CA . SER A 1 95 ? -12.410 21.885 5.851 1.00 65.31 95 SER A CA 1
ATOM 761 C C . SER A 1 95 ? -13.854 21.968 5.334 1.00 65.31 95 SER A C 1
ATOM 763 O O . SER A 1 95 ? -14.787 22.140 6.119 1.00 65.31 95 SER A O 1
ATOM 765 N N . GLU A 1 96 ? -14.059 21.808 4.025 1.00 67.56 96 GLU A N 1
ATOM 766 C CA . GLU A 1 96 ? -15.381 21.776 3.390 1.00 67.56 96 GLU A CA 1
ATOM 767 C C . GLU A 1 96 ? -16.135 20.451 3.626 1.00 67.56 96 GLU A C 1
ATOM 769 O O . GLU A 1 96 ? -17.366 20.414 3.526 1.00 67.56 96 GLU A O 1
ATOM 774 N N . TYR A 1 97 ? -15.431 19.373 3.991 1.00 69.50 97 TYR A N 1
ATOM 775 C CA . TYR A 1 97 ? -16.018 18.056 4.235 1.00 69.50 97 TYR A CA 1
ATOM 776 C C . TYR A 1 97 ? -16.489 17.920 5.685 1.00 69.50 97 TYR A C 1
ATOM 778 O O . TYR A 1 97 ? -15.706 17.808 6.625 1.00 69.50 97 TYR A O 1
ATOM 786 N N . LYS A 1 98 ? -17.811 17.912 5.877 1.00 66.88 98 LYS A N 1
ATOM 787 C CA . LYS A 1 98 ? -18.422 17.671 7.191 1.00 66.88 98 LYS A CA 1
ATOM 788 C C . LYS A 1 98 ? -18.377 16.182 7.531 1.00 66.88 98 LYS A C 1
ATOM 790 O O . LYS A 1 98 ? -18.672 15.357 6.676 1.00 66.88 98 LYS A O 1
ATOM 795 N N . GLY A 1 99 ? -18.094 15.857 8.793 1.00 75.62 99 GLY A N 1
ATOM 796 C CA . GLY A 1 99 ? -18.115 14.476 9.293 1.00 75.62 99 GLY A CA 1
ATOM 797 C C . GLY A 1 99 ? -16.777 13.738 9.223 1.00 75.62 99 GLY A C 1
ATOM 798 O O . GLY A 1 99 ? -16.738 12.549 9.514 1.00 75.62 99 GLY A O 1
ATOM 799 N N . THR A 1 100 ? -15.682 14.419 8.875 1.00 84.50 100 THR A N 1
ATOM 800 C CA . THR A 1 100 ? -14.331 13.860 9.015 1.00 84.50 100 THR A CA 1
ATOM 801 C C . THR A 1 100 ? -13.831 13.983 10.450 1.00 84.50 100 THR A C 1
ATOM 803 O O . THR A 1 100 ? -14.060 15.006 11.097 1.00 84.50 100 THR A O 1
ATOM 806 N N . ILE A 1 101 ? -13.070 12.994 10.903 1.00 89.50 101 ILE A N 1
ATOM 807 C CA . ILE A 1 101 ? -12.472 12.946 12.234 1.00 89.50 101 ILE A CA 1
ATOM 808 C C . ILE A 1 101 ? -10.985 13.304 12.107 1.00 89.50 101 ILE A C 1
ATOM 810 O O . ILE A 1 101 ? -10.239 12.564 11.461 1.00 89.50 101 ILE A O 1
ATOM 814 N N . PRO A 1 102 ? -10.524 14.433 12.670 1.00 89.88 102 PRO A N 1
ATOM 815 C CA . PRO A 1 102 ? -9.105 14.756 12.659 1.00 89.88 102 PRO A CA 1
ATOM 816 C C . PRO A 1 102 ? -8.331 13.780 13.553 1.00 89.88 102 PRO A C 1
ATOM 818 O O . PRO A 1 102 ? -8.777 13.450 14.652 1.00 89.88 102 PRO A O 1
ATOM 821 N N . ILE A 1 103 ? -7.163 13.345 13.086 1.00 91.06 103 ILE A N 1
ATOM 822 C CA . ILE A 1 103 ? -6.228 12.514 13.845 1.00 91.06 103 ILE A CA 1
ATOM 823 C C . ILE A 1 103 ? -4.801 13.018 13.644 1.00 91.06 103 ILE A C 1
ATOM 825 O O . ILE A 1 103 ? -4.392 13.332 12.523 1.00 91.06 103 ILE A O 1
ATOM 829 N N . ASP A 1 104 ? -4.035 13.111 14.725 1.00 91.62 104 ASP A N 1
ATOM 830 C CA . ASP A 1 104 ? -2.626 13.478 14.641 1.00 91.62 104 ASP A CA 1
ATOM 831 C C . ASP A 1 104 ? -1.804 12.289 14.128 1.00 91.62 104 ASP A C 1
ATOM 833 O O . ASP A 1 104 ? -1.961 11.152 14.568 1.00 91.62 104 ASP A O 1
ATOM 837 N N . VAL A 1 105 ? -0.919 12.546 13.163 1.00 89.12 105 VAL A N 1
ATOM 838 C CA . VAL A 1 105 ? -0.036 11.524 12.587 1.00 89.12 105 VAL A CA 1
ATOM 839 C C . VAL A 1 105 ? 1.406 11.857 12.939 1.00 89.12 105 VAL A C 1
ATOM 841 O O . VAL A 1 105 ? 1.943 12.894 12.529 1.00 89.12 105 VAL A O 1
ATOM 844 N N . CYS A 1 106 ? 2.040 10.957 13.683 1.00 87.94 106 CYS A N 1
ATOM 845 C CA . CYS A 1 106 ? 3.457 11.004 13.992 1.00 87.94 106 CYS A CA 1
ATOM 846 C C . CYS A 1 106 ? 4.232 10.235 12.920 1.00 87.94 106 CYS A C 1
ATOM 848 O O . CYS A 1 106 ? 4.039 9.033 12.740 1.00 87.94 106 CYS A O 1
ATOM 850 N N . HIS A 1 107 ? 5.118 10.928 12.210 1.00 80.19 107 HIS A N 1
ATOM 851 C CA . HIS A 1 107 ? 6.114 10.292 11.359 1.00 80.19 107 HIS A CA 1
ATOM 852 C C . HIS A 1 107 ? 7.471 10.458 12.051 1.00 80.19 107 HIS A C 1
ATOM 854 O O . HIS A 1 107 ? 7.859 11.602 12.309 1.00 80.19 107 HIS A O 1
ATOM 860 N N . PRO A 1 108 ? 8.191 9.377 12.394 1.00 69.69 108 PRO A N 1
ATOM 861 C CA . PRO A 1 108 ? 9.514 9.472 13.005 1.00 69.69 108 PRO A CA 1
ATOM 862 C C . PRO A 1 108 ? 10.581 9.866 11.960 1.00 69.69 108 PRO A C 1
ATOM 864 O O . PRO A 1 108 ? 11.558 9.161 11.744 1.00 69.69 108 PRO A O 1
ATOM 867 N N . ASP A 1 109 ? 10.381 10.992 11.266 1.00 55.91 109 ASP A N 1
ATOM 868 C CA . ASP A 1 109 ? 11.306 11.533 10.264 1.00 55.91 109 ASP A CA 1
ATOM 869 C C . ASP A 1 109 ? 12.710 11.750 10.855 1.00 55.91 109 ASP A C 1
ATOM 871 O O . ASP A 1 109 ? 12.861 12.408 11.887 1.00 55.91 109 ASP A O 1
ATOM 875 N N . ASN A 1 110 ? 13.744 11.279 10.146 1.00 52.59 110 ASN A N 1
ATOM 876 C CA . ASN A 1 110 ? 15.169 11.303 10.533 1.00 52.59 110 ASN A CA 1
ATOM 877 C C . ASN A 1 110 ? 15.590 10.304 11.622 1.00 52.59 110 ASN A C 1
ATOM 879 O O . ASN A 1 110 ? 16.653 10.472 12.226 1.00 52.59 110 ASN A O 1
ATOM 883 N N . ASP A 1 111 ? 14.795 9.266 11.878 1.00 57.34 111 ASP A N 1
ATOM 884 C CA . ASP A 1 111 ? 15.228 8.191 12.759 1.00 57.34 111 ASP A CA 1
ATOM 885 C C . ASP A 1 111 ? 16.219 7.243 12.043 1.00 57.34 111 ASP A C 1
ATOM 887 O O . ASP A 1 111 ? 15.870 6.690 10.994 1.00 57.34 111 ASP A O 1
ATOM 891 N N . PRO A 1 112 ? 17.429 6.994 12.589 1.00 54.19 112 PRO A N 1
ATOM 892 C CA . PRO A 1 112 ? 18.393 6.051 12.010 1.00 54.19 112 PRO A CA 1
ATOM 893 C C . PRO A 1 112 ? 17.810 4.648 11.778 1.00 54.19 112 PRO A C 1
ATOM 895 O O . PRO A 1 112 ? 18.285 3.908 10.921 1.00 54.19 112 PRO A O 1
ATOM 898 N N . LEU A 1 113 ? 16.762 4.276 12.518 1.00 52.75 113 LEU A N 1
ATOM 899 C CA . LEU A 1 113 ? 16.091 2.980 12.431 1.00 52.75 113 LEU A CA 1
ATOM 900 C C . LEU A 1 113 ? 15.123 2.879 11.240 1.00 52.75 113 LEU A C 1
ATOM 902 O O . LEU A 1 113 ? 14.681 1.780 10.901 1.00 52.75 113 LEU A O 1
ATOM 906 N N . ILE A 1 114 ? 14.793 3.998 10.586 1.00 52.41 114 ILE A N 1
ATOM 907 C CA . ILE A 1 114 ? 14.147 4.007 9.262 1.00 52.41 114 ILE A CA 1
ATOM 908 C C . ILE A 1 114 ? 15.174 3.667 8.172 1.00 52.41 114 ILE A C 1
ATOM 910 O O . ILE A 1 114 ? 14.834 2.977 7.208 1.00 52.41 114 ILE A O 1
ATOM 914 N N . GLU A 1 115 ? 16.427 4.100 8.351 1.00 45.25 115 GLU A N 1
ATOM 915 C CA . GLU A 1 115 ? 17.538 3.926 7.403 1.00 45.25 115 GLU A CA 1
ATOM 916 C C . GLU A 1 115 ? 18.340 2.627 7.604 1.00 45.25 115 GLU A C 1
ATOM 918 O O . GLU A 1 115 ? 19.222 2.321 6.807 1.00 45.25 115 GLU A O 1
ATOM 923 N N . CYS A 1 116 ? 18.054 1.819 8.631 1.00 43.91 116 CYS A N 1
ATOM 924 C CA . CYS A 1 116 ? 18.661 0.492 8.767 1.00 43.91 116 CYS A CA 1
ATOM 925 C C . CYS A 1 116 ? 18.039 -0.487 7.759 1.00 43.91 116 CYS A C 1
ATOM 927 O O . CYS A 1 116 ? 17.074 -1.184 8.066 1.00 43.91 116 CYS A O 1
ATOM 929 N N . PHE A 1 117 ? 18.576 -0.534 6.541 1.00 47.62 117 PHE A N 1
ATOM 930 C CA . PHE A 1 117 ? 18.146 -1.443 5.472 1.00 47.62 117 PHE A CA 1
ATOM 931 C C . PHE A 1 117 ? 18.613 -2.897 5.687 1.00 47.62 117 PHE A C 1
ATOM 933 O O . PHE A 1 117 ? 17.985 -3.815 5.177 1.00 47.62 117 PHE A O 1
ATOM 940 N N . ASP A 1 118 ? 19.608 -3.123 6.550 1.00 40.16 118 ASP A N 1
ATOM 941 C CA . ASP A 1 118 ? 20.456 -4.322 6.448 1.00 40.16 118 ASP A CA 1
ATOM 942 C C . ASP A 1 118 ? 20.077 -5.492 7.370 1.00 40.16 118 ASP A C 1
ATOM 944 O O . ASP A 1 118 ? 20.832 -6.457 7.493 1.00 40.16 118 ASP A O 1
ATOM 948 N N . ASN A 1 119 ? 18.945 -5.438 8.079 1.00 44.34 119 ASN A N 1
ATOM 949 C CA . ASN A 1 119 ? 18.506 -6.567 8.902 1.00 44.34 119 ASN A CA 1
ATOM 950 C C . ASN A 1 119 ? 16.993 -6.562 9.163 1.00 44.34 119 ASN A C 1
ATOM 952 O O . ASN A 1 119 ? 16.408 -5.559 9.567 1.00 44.34 119 ASN A O 1
ATOM 956 N N . VAL A 1 120 ? 16.370 -7.736 9.025 1.00 47.84 120 VAL A N 1
ATOM 957 C CA . VAL A 1 120 ? 14.977 -8.007 9.446 1.00 47.84 120 VAL A CA 1
ATOM 958 C C . VAL A 1 120 ? 14.841 -7.982 10.983 1.00 47.84 120 VAL A C 1
ATOM 960 O O . VAL A 1 120 ? 13.739 -7.994 11.529 1.00 47.84 120 VAL A O 1
ATOM 963 N N . SER A 1 121 ? 15.963 -7.913 11.705 1.00 52.44 121 SER A N 1
ATOM 964 C CA . SER A 1 121 ? 16.018 -7.679 13.148 1.00 52.44 121 SER A CA 1
ATOM 965 C C . SER A 1 121 ? 15.374 -6.334 13.490 1.00 52.44 121 SER A C 1
ATOM 967 O O . SER A 1 121 ? 15.935 -5.287 13.180 1.00 52.44 121 SER A O 1
ATOM 969 N N . ILE A 1 122 ? 14.214 -6.355 14.149 1.00 55.38 122 ILE A N 1
ATOM 970 C CA . ILE A 1 122 ? 13.549 -5.147 14.655 1.00 55.38 122 ILE A CA 1
ATOM 971 C C . ILE A 1 122 ? 14.421 -4.559 15.777 1.00 55.38 122 ILE A C 1
ATOM 973 O O . ILE A 1 122 ? 14.585 -5.225 16.805 1.00 55.38 122 ILE A O 1
ATOM 977 N N . PRO A 1 123 ? 14.974 -3.344 15.629 1.00 61.12 123 PRO A N 1
ATOM 978 C CA . PRO A 1 123 ? 15.656 -2.665 16.726 1.00 61.12 123 PRO A CA 1
ATOM 979 C C . PRO A 1 123 ? 14.682 -2.485 17.897 1.00 61.12 123 PRO A C 1
ATOM 981 O O . PRO A 1 123 ? 13.511 -2.173 17.679 1.00 61.12 123 PRO A O 1
ATOM 984 N N . ASN A 1 124 ? 15.125 -2.689 19.139 1.00 63.72 124 ASN A N 1
ATOM 985 C CA . ASN A 1 124 ? 14.231 -2.627 20.306 1.00 63.72 124 ASN A CA 1
ATOM 986 C C . ASN A 1 124 ? 13.527 -1.270 20.424 1.00 63.72 124 ASN A C 1
ATOM 988 O O . ASN A 1 124 ? 12.381 -1.191 20.851 1.00 63.72 124 ASN A O 1
ATOM 992 N N . GLU A 1 125 ? 14.205 -0.213 20.002 1.00 67.62 125 GLU A N 1
ATOM 993 C CA . GLU A 1 125 ? 13.729 1.160 19.977 1.00 67.62 125 GLU A CA 1
ATOM 994 C C . GLU A 1 125 ? 12.577 1.340 18.977 1.00 67.62 125 GLU A C 1
ATOM 996 O O . GLU A 1 125 ? 11.627 2.062 19.271 1.00 67.62 125 GLU A O 1
ATOM 1001 N N . ALA A 1 126 ? 12.574 0.606 17.856 1.00 67.19 126 ALA A N 1
ATOM 1002 C CA . ALA A 1 126 ? 11.491 0.669 16.876 1.00 67.19 126 ALA A CA 1
ATOM 1003 C C . ALA A 1 126 ? 10.161 0.145 17.436 1.00 67.19 126 ALA A C 1
ATOM 1005 O O . ALA A 1 126 ? 9.100 0.545 16.965 1.00 67.19 126 ALA A O 1
ATOM 1006 N N . ARG A 1 127 ? 10.197 -0.675 18.500 1.00 72.81 127 ARG A N 1
ATOM 1007 C CA . ARG A 1 127 ? 8.986 -1.111 19.217 1.00 72.81 127 ARG A CA 1
ATOM 1008 C C . ARG A 1 127 ? 8.228 0.036 19.887 1.00 72.81 127 ARG A C 1
ATOM 1010 O O . ARG A 1 127 ? 7.073 -0.151 20.253 1.00 72.81 127 ARG A O 1
ATOM 1017 N N . SER A 1 128 ? 8.860 1.202 20.041 1.00 80.50 128 SER A N 1
ATOM 1018 C CA . SER A 1 128 ? 8.212 2.402 20.575 1.00 80.50 128 SER A CA 1
ATOM 1019 C C . SER A 1 128 ? 7.355 3.151 19.549 1.00 80.50 128 SER A C 1
ATOM 1021 O O . SER A 1 128 ? 6.538 3.974 19.949 1.00 80.50 128 SER A O 1
ATOM 1023 N N . TYR A 1 129 ? 7.478 2.855 18.248 1.00 86.06 129 TYR A N 1
ATOM 1024 C CA . TYR A 1 129 ? 6.648 3.469 17.204 1.00 86.06 129 TYR A CA 1
ATOM 1025 C C . TYR A 1 129 ? 5.278 2.796 17.117 1.00 86.06 129 TYR A C 1
ATOM 1027 O O . TYR A 1 129 ? 4.901 2.253 16.083 1.00 86.06 129 TYR A O 1
ATOM 1035 N N . TRP A 1 130 ? 4.533 2.800 18.214 1.00 90.62 130 TRP A N 1
ATOM 1036 C CA . TRP A 1 130 ? 3.172 2.287 18.301 1.00 90.62 130 TRP A CA 1
ATOM 1037 C C . TRP A 1 130 ? 2.358 3.153 19.256 1.00 90.62 130 TRP A C 1
ATOM 1039 O O . TRP A 1 130 ? 2.870 3.574 20.292 1.00 90.62 130 TRP A O 1
ATOM 1049 N N . SER A 1 131 ? 1.095 3.400 18.918 1.00 91.38 131 SER A N 1
ATOM 1050 C CA . SER A 1 131 ? 0.153 4.082 19.796 1.00 91.38 131 SER A CA 1
ATOM 1051 C C . SER A 1 131 ? -0.979 3.140 20.185 1.00 91.38 131 SER A C 1
ATOM 1053 O O . SER A 1 131 ? -1.695 2.636 19.320 1.00 91.38 131 SER A O 1
ATOM 1055 N N . ASP A 1 132 ? -1.152 2.930 21.491 1.00 90.06 132 ASP A N 1
ATOM 1056 C CA . ASP A 1 132 ? -2.319 2.237 22.050 1.00 90.06 132 ASP A CA 1
ATOM 1057 C C . ASP A 1 132 ? -3.548 3.159 22.144 1.00 90.06 132 ASP A C 1
ATOM 1059 O O . ASP A 1 132 ? -4.646 2.689 22.430 1.00 90.06 132 ASP A O 1
ATOM 1063 N N . GLN A 1 133 ? -3.369 4.472 21.952 1.00 90.19 133 GLN A N 1
ATOM 1064 C CA . GLN A 1 133 ? -4.395 5.496 22.145 1.00 90.19 133 GLN A CA 1
ATOM 1065 C C . GLN A 1 133 ? -4.444 6.423 20.931 1.00 90.19 133 GLN A C 1
ATOM 1067 O O . GLN A 1 133 ? -3.683 7.385 20.806 1.00 90.19 133 GLN A O 1
ATOM 1072 N N . LEU A 1 134 ? -5.377 6.150 20.018 1.00 88.62 134 LEU A N 1
ATOM 1073 C CA . LEU A 1 134 ? -5.482 6.904 18.766 1.00 88.62 134 LEU A CA 1
ATOM 1074 C C . LEU A 1 134 ? -5.869 8.368 18.965 1.00 88.62 134 LEU A C 1
ATOM 1076 O O . LEU A 1 134 ? -5.640 9.180 18.070 1.00 88.62 134 LEU A O 1
ATOM 1080 N N . SER A 1 135 ? -6.456 8.709 20.115 1.00 85.19 135 SER A N 1
ATOM 1081 C CA . SER A 1 135 ? -6.774 10.091 20.476 1.00 85.19 135 SER A CA 1
ATOM 1082 C C . SER A 1 135 ? -5.539 10.978 20.608 1.00 85.19 135 SER A C 1
ATOM 1084 O O . SER A 1 135 ? -5.675 12.192 20.474 1.00 85.19 135 SER A O 1
ATOM 1086 N N . ASP A 1 136 ? -4.370 10.390 20.873 1.00 85.75 136 ASP A N 1
ATOM 1087 C CA . ASP A 1 136 ? -3.117 11.129 20.985 1.00 85.75 136 ASP A CA 1
ATOM 1088 C C . ASP A 1 136 ? -2.501 11.318 19.598 1.00 85.75 136 ASP A C 1
ATOM 1090 O O . ASP A 1 136 ? -2.291 12.445 19.160 1.00 85.75 136 ASP A O 1
ATOM 1094 N N . TYR A 1 137 ? -2.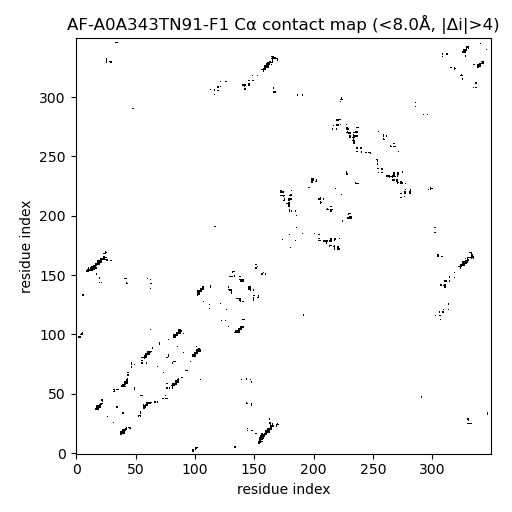202 10.213 18.912 1.00 89.25 137 TYR A N 1
ATOM 1095 C CA . TYR A 1 137 ? -1.710 10.174 17.534 1.00 89.25 137 TYR A CA 1
ATOM 1096 C C . TYR A 1 137 ? -1.627 8.727 17.026 1.00 89.25 137 TYR A C 1
ATOM 1098 O O . TYR A 1 137 ? -1.647 7.774 17.805 1.00 89.25 137 TYR A O 1
ATOM 1106 N N . VAL A 1 138 ? -1.455 8.562 15.713 1.00 92.44 138 VAL A N 1
ATOM 1107 C CA . VAL A 1 138 ? -1.029 7.305 15.071 1.00 92.44 138 VAL A CA 1
ATOM 1108 C C . VAL A 1 138 ? 0.378 7.428 14.514 1.00 92.44 138 VAL A C 1
ATOM 1110 O O . VAL A 1 138 ? 0.754 8.469 13.973 1.00 92.44 138 VAL A O 1
ATOM 1113 N N . TYR A 1 139 ? 1.150 6.348 14.578 1.00 91.25 139 TYR A N 1
ATOM 1114 C CA . TYR A 1 139 ? 2.435 6.286 13.890 1.00 91.25 139 TYR A CA 1
ATOM 1115 C C . TYR A 1 139 ? 2.266 5.917 12.422 1.00 91.25 139 TYR A C 1
ATOM 1117 O O . TYR A 1 139 ? 1.688 4.882 12.097 1.00 91.25 139 TYR A O 1
ATOM 1125 N N . LEU A 1 140 ? 2.851 6.720 11.540 1.00 87.06 140 LEU A N 1
ATOM 1126 C CA . LEU A 1 140 ? 3.136 6.353 10.160 1.00 87.06 140 LEU A CA 1
ATOM 1127 C C . LEU A 1 140 ? 4.602 5.914 10.090 1.00 87.06 140 LEU A C 1
ATOM 1129 O O . LEU A 1 140 ? 5.500 6.747 10.155 1.00 87.06 140 LEU A O 1
ATOM 1133 N N . TYR A 1 141 ? 4.841 4.604 9.999 1.00 82.75 141 TYR A N 1
ATOM 1134 C CA . TYR A 1 141 ? 6.184 4.019 10.016 1.00 82.75 141 TYR A CA 1
ATOM 1135 C C . TYR A 1 141 ? 6.345 3.014 8.879 1.00 82.75 141 TYR A C 1
ATOM 1137 O O . TYR A 1 141 ? 5.659 1.994 8.859 1.00 82.75 141 TYR A O 1
ATOM 1145 N N . ASN A 1 142 ? 7.256 3.302 7.943 1.00 75.88 142 ASN A N 1
ATOM 1146 C CA . ASN A 1 142 ? 7.693 2.444 6.830 1.00 75.88 142 ASN A CA 1
ATOM 1147 C C . ASN A 1 142 ? 6.616 1.902 5.859 1.00 75.88 142 ASN A C 1
ATOM 1149 O O . ASN A 1 142 ? 6.972 1.354 4.821 1.00 75.88 142 ASN A O 1
ATOM 1153 N N . SER A 1 143 ? 5.323 2.037 6.156 1.00 83.50 143 SER A N 1
ATOM 1154 C CA . SER A 1 143 ? 4.202 1.634 5.308 1.00 83.50 143 SER A CA 1
ATOM 1155 C C . SER A 1 143 ? 2.948 2.433 5.661 1.00 83.50 143 SER A C 1
ATOM 1157 O O . SER A 1 143 ? 2.651 2.661 6.834 1.00 83.50 143 SER A O 1
ATOM 1159 N N . SER A 1 144 ? 2.163 2.804 4.646 1.00 86.19 144 SER A N 1
ATOM 1160 C CA . SER A 1 144 ? 0.852 3.444 4.839 1.00 86.19 144 SER A CA 1
ATOM 1161 C C . SER A 1 144 ? -0.203 2.517 5.448 1.00 86.19 144 SER A C 1
ATOM 1163 O O . SER A 1 144 ? -1.196 3.005 5.977 1.00 86.19 144 SER A O 1
ATOM 1165 N N . ILE A 1 145 ? 0.038 1.202 5.434 1.00 91.94 145 ILE A N 1
ATOM 1166 C CA . ILE A 1 145 ? -0.783 0.203 6.127 1.00 91.94 145 ILE A CA 1
ATOM 1167 C C . ILE A 1 145 ? -0.552 0.238 7.643 1.00 91.94 145 ILE A C 1
ATOM 1169 O O . ILE A 1 145 ? -1.429 -0.135 8.415 1.00 91.94 145 ILE A O 1
ATOM 1173 N N . TYR A 1 146 ? 0.610 0.706 8.104 1.00 92.50 146 TYR A N 1
ATOM 1174 C CA . TYR A 1 146 ? 0.984 0.622 9.514 1.00 92.50 146 TYR A CA 1
ATOM 1175 C C . TYR A 1 146 ? 0.033 1.357 10.485 1.00 92.50 146 TYR A C 1
ATOM 1177 O O . TYR A 1 146 ? -0.347 0.774 11.503 1.00 92.50 146 TYR A O 1
ATOM 1185 N N . PRO A 1 147 ? -0.444 2.580 10.179 1.00 94.62 147 PRO A N 1
ATOM 1186 C CA . PRO A 1 147 ? -1.507 3.218 10.955 1.00 94.62 147 PRO A CA 1
ATOM 1187 C C . PRO A 1 147 ? -2.821 2.420 11.033 1.00 94.62 147 PRO A C 1
ATOM 1189 O O . PRO A 1 147 ? -3.541 2.538 12.020 1.00 94.62 147 PRO A O 1
ATOM 1192 N N . LEU A 1 148 ? -3.150 1.603 10.025 1.00 96.81 148 LEU A N 1
ATOM 1193 C CA . LEU A 1 148 ? -4.422 0.865 9.975 1.00 96.81 148 LEU A CA 1
ATOM 1194 C C . LEU A 1 148 ? -4.406 -0.294 10.971 1.00 96.81 148 LEU A C 1
ATOM 1196 O O . LEU A 1 148 ? -5.440 -0.612 11.544 1.00 96.81 148 LEU A O 1
ATOM 1200 N N . TYR A 1 149 ? -3.233 -0.874 11.245 1.00 96.88 149 TYR A N 1
ATOM 1201 C CA . TYR A 1 149 ? -3.079 -1.829 12.343 1.00 96.88 149 TYR A CA 1
ATOM 1202 C C . TYR A 1 149 ? -3.336 -1.192 13.705 1.00 96.88 149 TYR A C 1
ATOM 1204 O O . TYR A 1 149 ? -3.995 -1.806 14.538 1.00 96.88 149 TYR A O 1
ATOM 1212 N N . GLN A 1 150 ? -2.848 0.034 13.924 1.00 96.25 150 GLN A N 1
ATOM 1213 C CA . GLN A 1 150 ? -3.121 0.770 15.162 1.00 96.25 150 GLN A CA 1
ATOM 1214 C C . GLN A 1 150 ? -4.621 1.057 15.289 1.00 96.25 150 GLN A C 1
ATOM 1216 O O . GLN A 1 150 ? -5.189 0.819 16.349 1.00 96.25 150 GLN A O 1
ATOM 1221 N N . MET A 1 151 ? -5.287 1.468 14.200 1.00 96.88 151 MET A N 1
ATOM 1222 C CA . MET A 1 151 ? -6.749 1.615 14.176 1.00 96.88 151 MET A CA 1
ATOM 1223 C C . MET A 1 151 ? -7.467 0.313 14.518 1.00 96.88 151 MET A C 1
ATOM 1225 O O . MET A 1 151 ? -8.319 0.317 15.399 1.00 96.88 151 MET A O 1
ATOM 1229 N N . ALA A 1 152 ? -7.103 -0.793 13.866 1.00 97.06 152 ALA A N 1
ATOM 1230 C CA . ALA A 1 152 ? -7.739 -2.081 14.105 1.00 97.06 152 ALA A CA 1
ATOM 1231 C C . ALA A 1 152 ? -7.579 -2.536 15.566 1.00 97.06 152 ALA A C 1
ATOM 1233 O O . ALA A 1 152 ? -8.544 -2.967 16.191 1.00 97.06 152 ALA A O 1
ATOM 1234 N N . TYR A 1 153 ? -6.376 -2.364 16.122 1.00 95.88 153 TYR A N 1
ATOM 1235 C CA . TYR A 1 153 ? -6.069 -2.656 17.520 1.00 95.88 153 TYR A CA 1
ATOM 1236 C C . TYR A 1 153 ? -6.905 -1.816 18.492 1.00 95.88 153 TYR A C 1
ATOM 1238 O O . TYR A 1 153 ? -7.485 -2.357 19.429 1.00 95.88 153 TYR A O 1
ATOM 1246 N N . TYR A 1 154 ? -6.980 -0.504 18.261 1.00 95.69 154 TYR A N 1
ATOM 1247 C CA . TYR A 1 154 ? -7.715 0.433 19.113 1.00 95.69 154 TYR A CA 1
ATOM 1248 C C . TYR A 1 154 ? -9.224 0.231 19.060 1.00 95.69 154 TYR A C 1
ATOM 1250 O O . TYR A 1 154 ? -9.908 0.382 20.065 1.00 95.69 154 TYR A O 1
ATOM 1258 N N . MET A 1 155 ? -9.736 -0.140 17.889 1.00 96.56 155 MET A N 1
ATOM 1259 C CA . MET A 1 155 ? -11.143 -0.470 17.699 1.00 96.56 155 MET A CA 1
ATOM 1260 C C . MET A 1 155 ? -11.523 -1.840 18.273 1.00 96.56 155 MET A C 1
ATOM 1262 O O . MET A 1 155 ? -12.709 -2.134 18.384 1.00 96.56 155 MET A O 1
ATOM 1266 N N . GLY A 1 156 ? -10.546 -2.660 18.670 1.00 95.81 156 GLY A N 1
ATOM 1267 C CA . GLY A 1 156 ? -10.772 -3.943 19.333 1.00 95.81 156 GLY A CA 1
ATOM 1268 C C . GLY A 1 156 ? -10.926 -5.144 18.398 1.00 95.81 156 GLY A C 1
ATOM 1269 O O . GLY A 1 156 ? -11.320 -6.207 18.867 1.00 95.81 156 GLY A O 1
ATOM 1270 N N . PHE A 1 157 ? -10.609 -5.021 17.106 1.00 97.44 157 PHE A N 1
ATOM 1271 C CA . PHE A 1 157 ? -10.705 -6.151 16.178 1.00 97.44 157 PHE A CA 1
ATOM 1272 C C . PHE A 1 157 ? -9.729 -7.278 16.547 1.00 97.44 157 PHE A C 1
ATOM 1274 O O . PHE A 1 157 ? -8.542 -7.040 16.783 1.00 97.44 157 PHE A O 1
ATOM 1281 N N . GLU A 1 158 ? -10.209 -8.522 16.514 1.00 95.69 158 GLU A N 1
ATOM 1282 C CA . GLU A 1 158 ? -9.431 -9.702 16.924 1.00 95.69 158 GLU A CA 1
ATOM 1283 C C . GLU A 1 158 ? -8.900 -10.514 15.737 1.00 95.69 158 GLU A C 1
ATOM 1285 O O . GLU A 1 158 ? -7.928 -11.257 15.874 1.00 95.69 158 GLU A O 1
ATOM 1290 N N . LYS A 1 159 ? -9.492 -10.364 14.547 1.00 96.56 159 LYS A N 1
ATOM 1291 C CA . LYS A 1 159 ? -9.047 -11.054 13.328 1.00 96.56 159 LYS A CA 1
ATOM 1292 C C . LYS A 1 159 ? -8.879 -10.065 12.182 1.00 96.56 159 LYS A C 1
ATOM 1294 O O . LYS A 1 159 ? -9.844 -9.502 11.684 1.00 96.56 159 LYS A O 1
ATOM 1299 N N . ILE A 1 160 ? -7.644 -9.875 11.738 1.00 98.00 160 ILE A N 1
ATOM 1300 C CA . ILE A 1 160 ? -7.276 -8.916 10.697 1.00 98.00 160 ILE A CA 1
ATOM 1301 C C . ILE A 1 160 ? -6.893 -9.669 9.427 1.00 98.00 160 ILE A C 1
ATOM 1303 O O . ILE A 1 160 ? -5.976 -10.491 9.432 1.00 98.00 160 ILE A O 1
ATOM 1307 N N . ILE A 1 161 ? -7.567 -9.361 8.324 1.00 98.00 161 ILE A N 1
ATOM 1308 C CA . ILE A 1 161 ? -7.325 -9.954 7.010 1.00 98.00 161 ILE A CA 1
ATOM 1309 C C . ILE A 1 161 ? -6.728 -8.899 6.084 1.00 98.00 161 ILE A C 1
ATOM 1311 O O . ILE A 1 161 ? -7.283 -7.818 5.917 1.00 98.00 161 ILE A O 1
ATOM 1315 N N . LEU A 1 162 ? -5.583 -9.194 5.479 1.00 97.62 162 LEU A N 1
ATOM 1316 C CA . LEU A 1 162 ? -4.910 -8.284 4.554 1.00 97.62 162 LEU A CA 1
ATOM 1317 C C . LEU A 1 162 ? -5.272 -8.627 3.117 1.00 97.62 162 LEU A C 1
ATOM 1319 O O . LEU A 1 162 ? -5.129 -9.781 2.715 1.00 97.62 162 LEU A O 1
ATOM 1323 N N . ILE A 1 163 ? -5.655 -7.618 2.340 1.00 96.38 163 ILE A N 1
ATOM 1324 C CA . ILE A 1 163 ? -5.834 -7.708 0.887 1.00 96.38 163 ILE A CA 1
ATOM 1325 C C . ILE A 1 163 ? -5.215 -6.479 0.217 1.00 96.38 163 ILE A C 1
ATOM 1327 O O . ILE A 1 163 ? -5.195 -5.398 0.802 1.00 96.38 163 ILE A O 1
ATOM 1331 N N . GLY A 1 164 ? -4.698 -6.613 -1.007 1.00 91.75 164 GLY A N 1
ATOM 1332 C CA . GLY A 1 164 ? -4.019 -5.495 -1.679 1.00 91.75 164 GLY A CA 1
ATOM 1333 C C . GLY A 1 164 ? -2.728 -5.050 -0.982 1.00 91.75 164 GLY A C 1
ATOM 1334 O O . GLY A 1 164 ? -2.320 -3.895 -1.125 1.00 91.75 164 GLY A O 1
ATOM 1335 N N . CYS A 1 165 ? -2.130 -5.934 -0.175 1.00 90.81 165 CYS A N 1
ATOM 1336 C CA . CYS A 1 165 ? -0.882 -5.719 0.555 1.00 90.81 165 CYS A CA 1
ATOM 1337 C C . CYS A 1 165 ? 0.244 -6.514 -0.116 1.00 90.81 165 CYS A C 1
ATOM 1339 O O . CYS A 1 165 ? 0.828 -7.413 0.483 1.00 90.81 165 CYS A O 1
ATOM 1341 N N . ASP A 1 166 ? 0.492 -6.213 -1.390 1.00 82.19 166 ASP A N 1
ATOM 1342 C CA . ASP A 1 166 ? 1.290 -7.051 -2.283 1.00 82.19 166 ASP A CA 1
ATOM 1343 C C . ASP A 1 166 ? 2.752 -7.202 -1.826 1.00 82.19 166 ASP A C 1
ATOM 1345 O O . ASP A 1 166 ? 3.254 -8.317 -1.871 1.00 82.19 166 ASP A O 1
ATOM 1349 N N . LEU A 1 167 ? 3.385 -6.149 -1.281 1.00 71.25 167 LEU A N 1
ATOM 1350 C CA . LEU A 1 167 ? 4.842 -6.037 -1.058 1.00 71.25 167 LEU A CA 1
ATOM 1351 C C . LEU A 1 167 ? 5.652 -6.371 -2.322 1.00 71.25 167 LEU A C 1
ATOM 1353 O O . LEU A 1 167 ? 5.704 -7.514 -2.764 1.00 71.25 167 LEU A O 1
ATOM 1357 N N . GLY A 1 168 ? 6.329 -5.376 -2.887 1.00 54.12 168 GLY A N 1
ATOM 1358 C CA . GLY A 1 168 ? 6.866 -5.477 -4.238 1.00 54.12 168 GLY A CA 1
ATOM 1359 C C . GLY A 1 168 ? 5.762 -5.291 -5.281 1.00 54.12 168 GLY A C 1
ATOM 1360 O O . GLY A 1 168 ? 4.595 -5.638 -5.087 1.00 54.12 168 GLY A O 1
ATOM 1361 N N . MET A 1 169 ? 6.111 -4.648 -6.391 1.00 42.75 169 MET A N 1
ATOM 1362 C CA . MET A 1 169 ? 5.173 -4.439 -7.487 1.00 42.75 169 MET A CA 1
ATOM 1363 C C . MET A 1 169 ? 5.006 -5.746 -8.265 1.00 42.75 169 MET A C 1
ATOM 1365 O O . MET A 1 169 ? 5.687 -5.928 -9.260 1.00 42.75 169 MET A O 1
ATOM 1369 N N . ASP A 1 170 ? 4.043 -6.595 -7.909 1.00 40.94 170 ASP A N 1
ATOM 1370 C CA . ASP A 1 170 ? 3.414 -7.512 -8.882 1.00 40.94 170 ASP A CA 1
ATOM 1371 C C . ASP A 1 170 ? 2.465 -6.702 -9.793 1.00 40.94 170 ASP A C 1
ATOM 1373 O O . ASP A 1 170 ? 1.276 -6.981 -9.942 1.00 40.94 170 ASP A O 1
ATOM 1377 N N . ILE A 1 171 ? 2.972 -5.605 -10.357 1.00 47.34 171 ILE A N 1
ATOM 1378 C CA . ILE A 1 171 ? 2.372 -5.017 -11.550 1.00 47.34 171 ILE A CA 1
ATOM 1379 C C . ILE A 1 171 ? 2.832 -5.924 -12.696 1.00 47.34 171 ILE A C 1
ATOM 1381 O O . ILE A 1 171 ? 3.966 -6.399 -12.672 1.00 47.34 171 ILE A O 1
ATOM 1385 N N . ASP A 1 172 ? 2.014 -6.130 -13.726 1.00 51.62 172 ASP A N 1
ATOM 1386 C CA . ASP A 1 172 ? 2.467 -6.655 -15.024 1.00 51.62 172 ASP A CA 1
ATOM 1387 C C . ASP A 1 172 ? 3.428 -5.642 -15.699 1.00 51.62 172 ASP A C 1
ATOM 1389 O O . ASP A 1 172 ? 3.187 -5.124 -16.789 1.00 51.62 172 ASP A O 1
ATOM 1393 N N . TYR A 1 173 ? 4.509 -5.261 -15.010 1.00 59.75 173 TYR A N 1
ATOM 1394 C CA . TYR A 1 173 ? 5.538 -4.339 -15.476 1.00 59.75 173 TYR A CA 1
ATOM 1395 C C . TYR A 1 173 ? 6.554 -5.071 -16.356 1.00 59.75 173 TYR A C 1
ATOM 1397 O O . TYR A 1 173 ? 7.245 -4.452 -17.171 1.00 59.75 173 TYR A O 1
ATOM 1405 N N . LEU A 1 174 ? 6.651 -6.397 -16.204 1.00 66.31 174 LEU A N 1
ATOM 1406 C CA . LEU A 1 174 ? 7.418 -7.240 -17.103 1.00 66.31 174 LEU A CA 1
ATOM 1407 C C . LEU A 1 174 ? 6.644 -7.384 -18.412 1.00 66.31 174 LEU A C 1
ATOM 1409 O O . LEU A 1 174 ? 5.544 -7.921 -18.457 1.00 66.31 174 LEU A O 1
ATOM 1413 N N . LEU A 1 175 ? 7.262 -6.966 -19.515 1.00 73.06 175 LEU A N 1
ATOM 1414 C CA . LEU A 1 175 ? 6.752 -7.259 -20.856 1.00 73.06 175 LEU A CA 1
ATOM 1415 C C . LEU A 1 175 ? 6.705 -8.767 -21.136 1.00 73.06 175 LEU A C 1
ATOM 1417 O O . LEU A 1 175 ? 5.927 -9.223 -21.975 1.00 73.06 175 LEU A O 1
ATOM 1421 N N . PHE A 1 176 ? 7.594 -9.520 -20.486 1.00 81.50 176 PHE A N 1
ATOM 1422 C CA . PHE A 1 176 ? 7.769 -10.953 -20.657 1.00 81.50 176 PHE A CA 1
ATOM 1423 C C . PHE A 1 176 ? 8.045 -11.618 -19.305 1.00 81.50 176 PHE A C 1
ATOM 1425 O O . PHE A 1 176 ? 9.193 -11.641 -18.847 1.00 81.50 176 PHE A O 1
ATOM 1432 N N . GLU A 1 177 ? 7.001 -12.176 -18.694 1.00 77.44 177 GLU A N 1
ATOM 1433 C CA . GLU A 1 177 ? 7.060 -12.909 -17.418 1.00 77.44 177 GLU A CA 1
ATOM 1434 C C . GLU A 1 177 ? 7.982 -14.135 -17.465 1.00 77.44 177 GLU A C 1
ATOM 1436 O O . GLU A 1 177 ? 8.608 -14.492 -16.474 1.00 77.44 177 GLU A O 1
ATOM 1441 N N . ASP A 1 178 ? 8.118 -14.769 -18.634 1.00 81.12 178 ASP A N 1
ATOM 1442 C CA . ASP A 1 178 ? 8.968 -15.946 -18.825 1.00 81.12 178 ASP A CA 1
ATOM 1443 C C . ASP A 1 178 ? 10.464 -15.611 -18.938 1.00 81.12 178 ASP A C 1
ATOM 1445 O O . ASP A 1 178 ? 11.263 -16.453 -19.333 1.00 81.12 178 ASP A O 1
ATOM 1449 N N . SER A 1 179 ? 10.863 -14.376 -18.634 1.00 86.81 179 SER A N 1
ATOM 1450 C CA . SER A 1 179 ? 12.246 -13.919 -18.742 1.00 86.81 179 SER A CA 1
ATOM 1451 C C . SER A 1 179 ? 12.705 -13.186 -17.488 1.00 86.81 179 SER A C 1
ATOM 1453 O O . SER A 1 179 ? 11.917 -12.900 -16.595 1.00 86.81 179 SER A O 1
ATOM 1455 N N . GLY A 1 180 ? 14.005 -12.888 -17.414 1.00 82.94 180 GLY A N 1
ATOM 1456 C CA . GLY A 1 180 ? 14.597 -12.228 -16.253 1.00 82.94 180 GLY A CA 1
ATOM 1457 C C . GLY A 1 180 ? 13.860 -10.950 -15.837 1.00 82.94 180 GLY A C 1
ATOM 1458 O O . GLY A 1 180 ? 13.517 -10.112 -16.680 1.00 82.94 180 GLY A O 1
ATOM 1459 N N . ASP A 1 181 ? 13.683 -10.817 -14.526 1.00 83.44 181 ASP A N 1
ATOM 1460 C CA . ASP A 1 181 ? 13.149 -9.648 -13.838 1.00 83.44 181 ASP A CA 1
ATOM 1461 C C . ASP A 1 181 ? 14.309 -8.707 -13.448 1.00 83.44 181 ASP A C 1
ATOM 1463 O O . ASP A 1 181 ? 15.163 -9.091 -12.636 1.00 83.44 181 ASP A O 1
ATOM 1467 N N . PRO A 1 182 ? 14.381 -7.493 -14.028 1.00 80.31 182 PRO A N 1
ATOM 1468 C CA . PRO A 1 182 ? 15.469 -6.564 -13.765 1.00 80.31 182 PRO A CA 1
ATOM 1469 C C . PRO A 1 182 ? 15.441 -6.005 -12.338 1.00 80.31 182 PRO A C 1
ATOM 1471 O O . PRO A 1 182 ? 16.507 -5.831 -11.757 1.00 80.31 182 PRO A O 1
ATOM 1474 N N . ILE A 1 183 ? 14.270 -5.750 -11.748 1.00 73.56 183 ILE A N 1
ATOM 1475 C CA . ILE A 1 183 ? 14.167 -5.186 -10.394 1.00 73.56 183 ILE A CA 1
ATOM 1476 C C . ILE A 1 183 ? 14.633 -6.226 -9.382 1.00 73.56 183 ILE A C 1
ATOM 1478 O O . ILE A 1 183 ? 15.521 -5.955 -8.575 1.00 73.56 183 ILE A O 1
ATOM 1482 N N . LYS A 1 184 ? 14.092 -7.445 -9.472 1.00 75.62 184 LYS A N 1
ATOM 1483 C CA . LYS A 1 184 ? 14.462 -8.555 -8.588 1.00 75.62 184 LYS A CA 1
ATOM 1484 C C . LYS A 1 184 ? 15.945 -8.880 -8.695 1.00 75.62 184 LYS A C 1
ATOM 1486 O O . LYS A 1 184 ? 16.602 -9.115 -7.682 1.00 75.62 184 LYS A O 1
ATOM 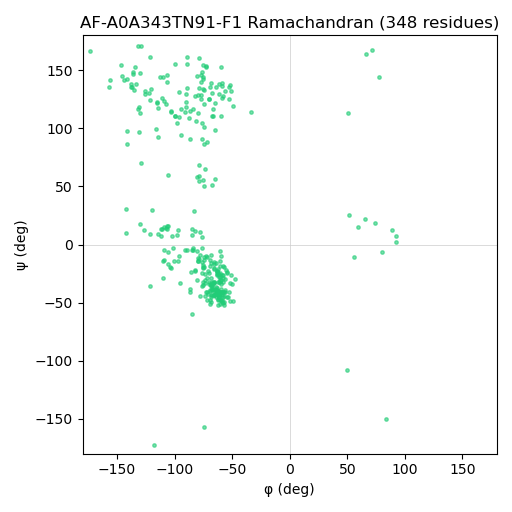1491 N N . PHE A 1 185 ? 16.499 -8.857 -9.910 1.00 81.44 185 PHE A N 1
ATOM 1492 C CA . PHE A 1 185 ? 17.930 -9.054 -10.104 1.00 81.44 185 PHE A CA 1
ATOM 1493 C C . PHE A 1 185 ? 18.757 -7.961 -9.420 1.00 81.44 185 PHE A C 1
ATOM 1495 O O . PHE A 1 185 ? 19.714 -8.281 -8.720 1.00 81.44 185 PHE A O 1
ATOM 1502 N N . LEU A 1 186 ? 18.404 -6.686 -9.588 1.00 76.75 186 LEU A N 1
ATOM 1503 C CA . LEU A 1 186 ? 19.144 -5.586 -8.968 1.00 76.75 186 LEU A CA 1
ATOM 1504 C C . LEU A 1 186 ? 19.031 -5.608 -7.442 1.00 76.75 186 LEU A C 1
ATOM 1506 O O . LEU A 1 186 ? 20.056 -5.484 -6.780 1.00 76.75 186 LEU A O 1
ATOM 1510 N N . ASN A 1 187 ? 17.842 -5.854 -6.890 1.00 67.88 187 ASN A N 1
ATOM 1511 C CA . ASN A 1 187 ? 17.632 -5.960 -5.443 1.00 67.88 187 ASN A CA 1
ATOM 1512 C C . ASN A 1 187 ? 18.517 -7.046 -4.820 1.00 67.88 187 ASN A C 1
ATOM 1514 O O . ASN A 1 187 ? 19.170 -6.808 -3.810 1.00 67.88 187 ASN A O 1
ATOM 1518 N N . ASN A 1 188 ? 18.602 -8.212 -5.462 1.00 71.62 188 ASN A N 1
ATOM 1519 C CA . ASN A 1 188 ? 19.402 -9.327 -4.955 1.00 71.62 188 ASN A CA 1
ATOM 1520 C C . ASN A 1 188 ? 20.918 -9.095 -5.043 1.00 71.62 188 ASN A C 1
ATOM 1522 O O . ASN A 1 188 ? 21.670 -9.746 -4.323 1.00 71.62 188 ASN A O 1
ATOM 1526 N N . ASN A 1 189 ? 21.379 -8.230 -5.951 1.00 72.25 189 ASN A N 1
ATOM 1527 C CA . ASN A 1 189 ? 22.808 -8.056 -6.228 1.00 72.25 189 ASN A CA 1
ATOM 1528 C C . ASN A 1 189 ? 23.370 -6.705 -5.758 1.00 72.25 189 ASN A C 1
ATOM 1530 O O . ASN A 1 189 ? 24.588 -6.545 -5.726 1.00 72.25 189 ASN A O 1
ATOM 1534 N N . LEU A 1 190 ? 22.516 -5.730 -5.434 1.00 68.81 190 LEU A N 1
ATOM 1535 C CA . LEU A 1 190 ? 22.897 -4.347 -5.129 1.00 68.81 190 LEU A CA 1
ATOM 1536 C C . LEU A 1 190 ? 22.053 -3.731 -3.997 1.00 68.81 190 LEU A C 1
ATOM 1538 O O . LEU A 1 190 ? 21.851 -2.516 -3.997 1.00 68.81 190 LEU A O 1
ATOM 1542 N N . SER A 1 191 ? 21.582 -4.541 -3.040 1.00 52.81 191 SER A N 1
ATOM 1543 C CA . SER A 1 191 ? 20.757 -4.105 -1.895 1.00 52.81 191 SER A CA 1
ATOM 1544 C C . SER A 1 191 ? 21.296 -2.863 -1.164 1.00 52.81 191 SER A C 1
ATOM 1546 O O . SER A 1 191 ? 20.507 -2.052 -0.690 1.00 52.81 191 SER A O 1
ATOM 1548 N N . ASP A 1 192 ? 22.619 -2.659 -1.168 1.00 50.62 192 ASP A N 1
ATOM 1549 C CA . ASP A 1 192 ? 23.305 -1.641 -0.358 1.00 50.62 192 ASP A CA 1
ATOM 1550 C C . ASP A 1 192 ? 23.827 -0.445 -1.194 1.00 50.62 192 ASP A C 1
ATOM 1552 O O . ASP A 1 192 ? 24.692 0.320 -0.755 1.00 50.62 192 ASP A O 1
ATOM 1556 N N . TYR A 1 193 ? 23.377 -0.290 -2.447 1.00 49.09 193 TYR A N 1
ATOM 1557 C CA . TYR A 1 193 ? 23.953 0.682 -3.385 1.00 49.09 193 TYR A CA 1
ATOM 1558 C C . TYR A 1 193 ? 23.177 2.011 -3.424 1.00 49.09 193 TYR A C 1
ATOM 1560 O O . TYR A 1 193 ? 22.089 2.094 -3.986 1.00 49.09 193 TYR A O 1
ATOM 1568 N N . SER A 1 194 ? 23.770 3.092 -2.902 1.00 46.91 194 SER A N 1
ATOM 1569 C CA . SER A 1 194 ? 23.178 4.447 -2.879 1.00 46.91 194 SER A CA 1
ATOM 1570 C C . SER A 1 194 ? 23.632 5.375 -4.026 1.00 46.91 194 SER A C 1
ATOM 1572 O O . SER A 1 194 ? 23.402 6.584 -3.980 1.00 46.91 194 SER A O 1
ATOM 1574 N N . GLY A 1 195 ? 24.288 4.833 -5.062 1.00 57.31 195 GLY A N 1
ATOM 1575 C 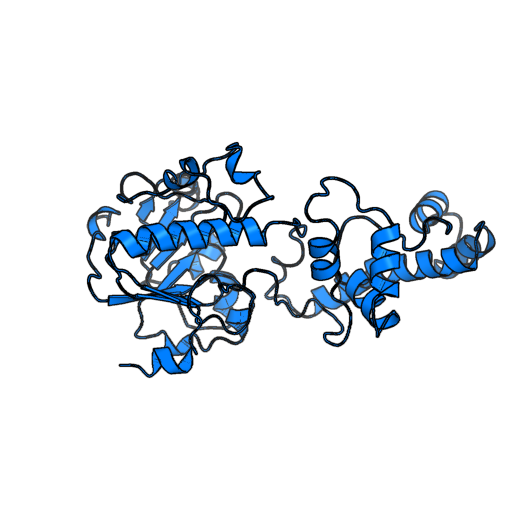CA . GLY A 1 195 ? 24.817 5.584 -6.214 1.00 57.31 195 GLY A CA 1
ATOM 1576 C C . GLY A 1 195 ? 24.204 5.205 -7.571 1.00 57.31 195 GLY A C 1
ATOM 1577 O O . GLY A 1 195 ? 23.278 4.405 -7.656 1.00 57.31 195 GLY A O 1
ATOM 1578 N N . GLU A 1 196 ? 24.761 5.738 -8.668 1.00 60.47 196 GLU A N 1
ATOM 1579 C CA . GLU A 1 196 ? 24.423 5.281 -10.027 1.00 60.47 196 GLU A CA 1
ATOM 1580 C C . GLU A 1 196 ? 24.859 3.827 -10.246 1.00 60.47 196 GLU A C 1
ATOM 1582 O O . GLU A 1 196 ? 26.051 3.526 -10.156 1.00 60.47 196 GLU A O 1
ATOM 1587 N N . TYR A 1 197 ? 23.919 2.939 -10.583 1.00 66.50 197 TYR A N 1
ATOM 1588 C CA . TYR A 1 197 ? 24.227 1.526 -10.802 1.00 66.50 197 TYR A CA 1
ATOM 1589 C C . TYR A 1 197 ? 25.372 1.335 -11.809 1.00 66.50 197 TYR A C 1
ATOM 1591 O O . TYR A 1 197 ? 25.389 1.978 -12.869 1.00 66.50 197 TYR A O 1
ATOM 1599 N N . PRO A 1 198 ? 26.337 0.445 -11.513 1.00 75.81 198 PRO A N 1
ATOM 1600 C CA . PRO A 1 198 ? 27.443 0.200 -12.419 1.00 75.81 198 PRO A CA 1
ATOM 1601 C C . PRO A 1 198 ? 26.918 -0.472 -13.688 1.00 75.81 198 PRO A C 1
ATOM 1603 O O . PRO A 1 198 ? 26.248 -1.494 -13.612 1.00 75.81 198 PRO A O 1
ATOM 1606 N N . LEU A 1 199 ? 27.288 0.031 -14.870 1.00 74.62 199 LEU A N 1
ATOM 1607 C CA . LEU A 1 199 ? 26.837 -0.521 -16.162 1.00 74.62 199 LEU A CA 1
ATOM 1608 C C . LEU A 1 199 ? 27.041 -2.040 -16.309 1.00 74.62 199 LEU A C 1
ATOM 1610 O O . LEU A 1 199 ? 26.332 -2.696 -17.072 1.00 74.62 199 LEU A O 1
ATOM 1614 N N . SER A 1 200 ? 28.015 -2.605 -15.592 1.00 78.44 200 SER A N 1
ATOM 1615 C CA . SER A 1 200 ? 28.262 -4.044 -15.566 1.00 78.44 200 SER A CA 1
ATOM 1616 C C . SER A 1 200 ? 27.065 -4.849 -15.063 1.00 78.44 200 SER A C 1
ATOM 1618 O O . SER A 1 200 ? 26.841 -5.934 -15.595 1.00 78.44 200 SER A O 1
ATOM 1620 N N . ILE A 1 201 ? 26.268 -4.327 -14.123 1.00 81.25 201 ILE A N 1
ATOM 1621 C CA . ILE A 1 201 ? 25.154 -5.080 -13.535 1.00 81.25 201 ILE A CA 1
ATOM 1622 C C . ILE A 1 201 ? 24.063 -5.390 -14.563 1.00 81.25 201 ILE A C 1
ATOM 1624 O O . ILE A 1 201 ? 23.550 -6.503 -14.609 1.00 81.25 201 ILE A O 1
ATOM 1628 N N . TYR A 1 202 ? 23.776 -4.455 -15.472 1.00 83.06 202 TYR A N 1
ATOM 1629 C CA . TYR A 1 202 ? 22.811 -4.679 -16.549 1.00 83.06 202 TYR A CA 1
ATOM 1630 C C . TYR A 1 202 ? 23.321 -5.721 -17.542 1.00 83.06 202 TYR A C 1
ATOM 1632 O O . TYR A 1 202 ? 22.569 -6.564 -18.025 1.00 83.06 202 TYR A O 1
ATOM 1640 N N . SER A 1 203 ? 24.626 -5.697 -17.829 1.00 79.94 203 SER A N 1
ATOM 1641 C CA . SER A 1 203 ? 25.241 -6.707 -18.689 1.00 79.94 203 SER A CA 1
ATOM 1642 C C . SER A 1 203 ? 25.241 -8.096 -18.042 1.00 79.94 203 SER A C 1
ATOM 1644 O O . SER A 1 203 ? 25.121 -9.092 -18.751 1.00 79.94 203 SER A O 1
ATOM 1646 N N . GLU A 1 204 ? 25.352 -8.163 -16.716 1.00 86.50 204 GLU A N 1
ATOM 1647 C CA . GLU A 1 204 ? 25.296 -9.397 -15.937 1.00 86.50 204 GLU A CA 1
ATOM 1648 C C . GLU A 1 204 ? 23.876 -9.965 -15.892 1.00 86.50 204 GLU A C 1
ATOM 1650 O O . GLU A 1 204 ? 23.681 -11.126 -16.243 1.00 86.50 204 GLU A O 1
ATOM 1655 N N . PHE A 1 205 ? 22.882 -9.123 -15.603 1.00 87.88 205 PHE A N 1
ATOM 1656 C CA . PHE A 1 205 ? 21.462 -9.464 -15.685 1.00 87.88 205 PHE A CA 1
ATOM 1657 C C . PHE A 1 205 ? 21.101 -10.123 -17.025 1.00 87.88 205 PHE A C 1
ATOM 1659 O O . PHE A 1 205 ? 20.493 -11.190 -17.066 1.00 87.88 205 PHE A O 1
ATOM 1666 N N . ILE A 1 206 ? 21.536 -9.525 -18.139 1.00 87.25 206 ILE A N 1
ATOM 1667 C CA . ILE A 1 206 ? 21.252 -10.049 -19.482 1.00 87.25 206 ILE A CA 1
ATOM 1668 C C . ILE A 1 206 ? 21.964 -11.382 -19.730 1.00 87.25 206 ILE A C 1
ATOM 1670 O O . ILE A 1 206 ? 21.398 -12.262 -20.374 1.00 87.25 206 ILE A O 1
ATOM 1674 N N . ARG A 1 207 ? 23.205 -11.538 -19.250 1.00 85.69 207 ARG A N 1
ATOM 1675 C CA . ARG A 1 207 ? 23.986 -12.777 -19.414 1.00 85.69 207 ARG A CA 1
ATOM 1676 C C . ARG A 1 207 ? 23.436 -13.935 -18.593 1.00 85.69 207 ARG A C 1
ATOM 1678 O O . ARG A 1 207 ? 23.562 -15.071 -19.034 1.00 85.69 207 ARG A O 1
ATOM 1685 N N . ASN A 1 208 ? 22.859 -13.638 -17.434 1.00 86.00 208 ASN A N 1
ATOM 1686 C CA . ASN A 1 208 ? 22.298 -14.627 -16.519 1.00 86.00 208 ASN A CA 1
ATOM 1687 C C . ASN A 1 208 ? 20.857 -15.023 -16.880 1.00 86.00 208 ASN A C 1
ATOM 1689 O O . ASN A 1 208 ? 20.284 -15.884 -16.222 1.00 86.00 208 ASN A O 1
ATOM 1693 N N . SER A 1 209 ? 20.268 -14.405 -17.907 1.00 87.81 209 SER A N 1
ATOM 1694 C CA . SER A 1 209 ? 18.922 -14.726 -18.374 1.00 87.81 209 SER A CA 1
ATOM 1695 C C . SER A 1 209 ? 18.931 -15.832 -19.428 1.00 87.81 209 SER A C 1
ATOM 1697 O O . SER A 1 209 ? 19.654 -15.747 -20.422 1.00 87.81 209 SER A O 1
ATOM 1699 N N . ASP A 1 210 ? 18.030 -16.804 -19.278 1.00 89.12 210 ASP A N 1
ATOM 1700 C CA . ASP A 1 210 ? 17.726 -17.810 -20.308 1.00 89.12 210 ASP A CA 1
ATOM 1701 C C . ASP A 1 210 ? 17.073 -17.191 -21.561 1.00 89.12 210 ASP A C 1
ATOM 1703 O O . ASP A 1 210 ? 17.086 -17.773 -22.650 1.00 89.12 210 ASP A O 1
ATOM 1707 N N . HIS A 1 211 ? 16.560 -15.959 -21.443 1.00 91.19 211 HIS A N 1
ATOM 1708 C CA . HIS A 1 211 ? 15.944 -15.197 -22.528 1.00 91.19 211 HIS A CA 1
ATOM 1709 C C . HIS A 1 211 ? 16.534 -13.776 -22.651 1.00 91.19 211 HIS A C 1
ATOM 1711 O O . HIS A 1 211 ? 15.829 -12.789 -22.417 1.00 91.19 211 HIS A O 1
ATOM 1717 N N . PRO A 1 212 ? 17.798 -13.620 -23.100 1.00 88.44 212 PRO A N 1
ATOM 1718 C CA . PRO A 1 212 ? 18.516 -12.340 -23.059 1.00 88.44 212 PRO A CA 1
ATOM 1719 C C . PRO A 1 212 ? 17.809 -11.183 -23.773 1.00 88.44 212 PRO A C 1
ATOM 1721 O O . PRO A 1 212 ? 17.800 -10.059 -23.283 1.00 88.44 212 PRO A O 1
ATOM 1724 N N . ILE A 1 213 ? 17.184 -11.442 -24.928 1.00 86.12 213 ILE A N 1
ATOM 1725 C CA . ILE A 1 213 ? 16.475 -10.405 -25.697 1.00 86.12 213 ILE A CA 1
ATOM 1726 C C . ILE A 1 213 ? 15.222 -9.935 -24.951 1.00 86.12 213 ILE A C 1
ATOM 1728 O O . ILE A 1 213 ? 14.977 -8.733 -24.877 1.00 86.12 213 ILE A O 1
ATOM 1732 N N . LYS A 1 214 ? 14.446 -10.865 -24.383 1.00 88.31 214 LYS A N 1
ATOM 1733 C CA . LYS A 1 214 ? 13.243 -10.535 -23.609 1.00 88.31 214 LYS A CA 1
ATOM 1734 C C . LYS A 1 214 ? 13.611 -9.766 -22.342 1.00 88.31 214 LYS A C 1
ATOM 1736 O O . LYS A 1 214 ? 13.015 -8.732 -22.069 1.00 88.31 214 LYS A O 1
ATOM 1741 N N . SER A 1 215 ? 14.681 -10.175 -21.663 1.00 88.19 215 SER A N 1
ATOM 1742 C CA . SER A 1 215 ? 15.199 -9.466 -20.492 1.00 88.19 215 SER A CA 1
ATOM 1743 C C . SER A 1 215 ? 15.715 -8.064 -20.813 1.00 88.19 215 SER A C 1
ATOM 1745 O O . SER A 1 215 ? 15.466 -7.154 -20.034 1.00 88.19 215 SER A O 1
ATOM 1747 N N . ILE A 1 216 ? 16.354 -7.835 -21.970 1.00 86.50 216 ILE A N 1
ATOM 1748 C CA . ILE A 1 216 ? 16.697 -6.470 -22.419 1.00 86.50 216 ILE A CA 1
ATOM 1749 C C . ILE A 1 216 ? 15.439 -5.603 -22.545 1.00 86.50 216 ILE A C 1
ATOM 1751 O O . ILE A 1 216 ? 15.470 -4.428 -22.187 1.00 86.50 216 ILE A O 1
ATOM 1755 N N . LEU A 1 217 ? 14.346 -6.163 -23.067 1.00 83.38 217 LEU A N 1
ATOM 1756 C CA . LEU A 1 217 ? 13.087 -5.438 -23.228 1.00 83.38 217 LEU A CA 1
ATOM 1757 C C . LEU A 1 217 ? 12.400 -5.189 -21.882 1.00 83.38 217 LEU A C 1
ATOM 1759 O O . LEU A 1 217 ? 11.945 -4.070 -21.672 1.00 83.38 217 LEU A O 1
ATOM 1763 N N . ASN A 1 218 ? 12.398 -6.162 -20.962 1.00 83.12 218 ASN A N 1
ATOM 1764 C CA . ASN A 1 218 ? 11.950 -5.951 -19.581 1.00 83.12 218 ASN A CA 1
ATOM 1765 C C . ASN A 1 218 ? 12.762 -4.834 -18.916 1.00 83.12 218 ASN A C 1
ATOM 1767 O O . ASN A 1 218 ? 12.186 -3.887 -18.398 1.00 83.12 218 ASN A O 1
ATOM 1771 N N . LEU A 1 219 ? 14.095 -4.878 -19.004 1.00 82.50 219 LEU A N 1
ATOM 1772 C CA . LEU A 1 219 ? 14.965 -3.835 -18.456 1.00 82.50 219 LEU A CA 1
ATOM 1773 C C . LEU A 1 219 ? 14.691 -2.458 -19.075 1.00 82.50 219 LEU A C 1
ATOM 1775 O O . LEU A 1 219 ? 14.712 -1.463 -18.367 1.00 82.50 219 LEU A O 1
ATOM 1779 N N . ALA A 1 220 ? 14.408 -2.390 -20.378 1.00 78.94 220 ALA A N 1
ATOM 1780 C CA . ALA A 1 220 ? 14.072 -1.134 -21.045 1.00 78.94 220 ALA A CA 1
ATOM 1781 C C . ALA A 1 220 ? 12.657 -0.614 -20.726 1.00 78.94 220 ALA A C 1
ATOM 1783 O O . ALA A 1 220 ? 12.382 0.558 -20.988 1.00 78.94 220 ALA A O 1
ATOM 1784 N N . ALA A 1 221 ? 11.762 -1.478 -20.236 1.00 72.50 221 ALA A N 1
ATOM 1785 C CA . ALA A 1 221 ? 10.401 -1.122 -19.842 1.00 72.50 221 ALA A CA 1
ATOM 1786 C C . ALA A 1 221 ? 10.348 -0.495 -18.445 1.00 72.50 221 ALA A C 1
ATOM 1788 O O . ALA A 1 221 ? 9.501 0.361 -18.202 1.00 72.50 221 ALA A O 1
ATOM 1789 N N . VAL A 1 222 ? 11.263 -0.883 -17.554 1.00 66.50 222 VAL A N 1
ATOM 1790 C CA . VAL A 1 222 ? 11.358 -0.320 -16.206 1.00 66.50 222 VAL A CA 1
ATOM 1791 C C . VAL A 1 222 ? 12.290 0.895 -16.223 1.00 66.50 222 VAL A C 1
ATOM 1793 O O . VAL A 1 222 ? 13.451 0.785 -16.613 1.00 66.50 222 VAL A O 1
ATOM 1796 N N . GLU A 1 223 ? 11.813 2.070 -15.799 1.00 58.84 223 GLU A N 1
ATOM 1797 C CA . GLU A 1 223 ? 12.628 3.296 -15.704 1.00 58.84 223 GLU A CA 1
ATOM 1798 C C . GLU A 1 223 ? 13.607 3.242 -14.507 1.00 58.84 223 GLU A C 1
ATOM 1800 O O . GLU A 1 223 ? 13.512 4.006 -13.547 1.00 58.84 223 GLU A O 1
ATOM 1805 N N . ILE A 1 224 ? 14.569 2.315 -14.542 1.00 56.44 224 ILE A N 1
ATOM 1806 C CA . ILE A 1 224 ? 15.573 2.134 -13.486 1.00 56.44 224 ILE A CA 1
ATOM 1807 C C . ILE A 1 224 ? 16.760 3.062 -13.752 1.00 56.44 224 ILE A C 1
ATOM 1809 O O . ILE A 1 224 ? 17.719 2.716 -14.444 1.00 56.44 224 ILE A O 1
ATOM 1813 N N . GLY A 1 225 ? 16.685 4.268 -13.189 1.00 52.94 225 GLY A N 1
ATOM 1814 C CA . GLY A 1 225 ? 17.732 5.281 -13.304 1.00 52.94 225 GLY A CA 1
ATOM 1815 C C . GLY A 1 225 ? 17.927 5.834 -14.727 1.00 52.94 225 GLY A C 1
ATOM 1816 O O . GLY A 1 225 ? 17.492 5.285 -15.736 1.00 52.94 225 GLY A O 1
ATOM 1817 N N . ASN A 1 226 ? 18.622 6.968 -14.828 1.00 51.06 226 ASN A N 1
ATOM 1818 C CA . ASN A 1 226 ? 18.882 7.658 -16.099 1.00 51.06 226 ASN A CA 1
ATOM 1819 C C . ASN A 1 226 ? 20.018 7.010 -16.915 1.00 51.06 226 ASN A C 1
ATOM 1821 O O . ASN A 1 226 ? 20.982 7.689 -17.278 1.00 51.06 226 ASN A O 1
ATOM 1825 N N . GLN A 1 227 ? 19.962 5.710 -17.219 1.00 60.41 227 GLN A N 1
ATOM 1826 C CA . GLN A 1 227 ? 21.033 5.069 -17.990 1.00 60.41 227 GLN A CA 1
ATOM 1827 C C . GLN A 1 227 ? 20.563 4.533 -19.342 1.00 60.41 227 GLN A C 1
ATOM 1829 O O . GLN A 1 227 ? 20.061 3.430 -19.497 1.00 60.41 227 GLN A O 1
ATOM 1834 N N . HIS A 1 228 ? 20.832 5.329 -20.376 1.00 66.25 228 HIS A N 1
ATOM 1835 C CA . HIS A 1 228 ? 20.622 4.998 -21.788 1.00 66.25 228 HIS A CA 1
ATOM 1836 C C . HIS A 1 228 ? 21.772 4.184 -22.406 1.00 66.25 228 HIS A C 1
ATOM 1838 O O . HIS A 1 228 ? 22.089 4.332 -23.592 1.00 66.25 228 HIS A O 1
ATOM 1844 N N . LEU A 1 229 ? 22.470 3.390 -21.594 1.00 74.31 229 LEU A N 1
ATOM 1845 C CA . LEU A 1 229 ? 23.703 2.719 -21.980 1.00 74.31 229 LEU A CA 1
ATOM 1846 C C . LEU A 1 229 ? 23.705 1.286 -21.456 1.00 74.31 229 LEU A C 1
ATOM 1848 O O . LEU A 1 229 ? 23.386 1.058 -20.299 1.00 74.31 229 LEU A O 1
ATOM 1852 N N . LEU A 1 230 ? 24.111 0.341 -22.303 1.00 76.06 230 LEU A N 1
ATOM 1853 C CA . LEU A 1 230 ? 24.201 -1.074 -21.943 1.00 76.06 230 LEU A CA 1
ATOM 1854 C C . LEU A 1 230 ? 25.655 -1.553 -21.853 1.00 76.06 230 LEU A C 1
ATOM 1856 O O . LEU A 1 230 ? 25.990 -2.448 -21.083 1.00 76.06 230 LEU A O 1
ATOM 1860 N N . PHE A 1 231 ? 26.544 -0.928 -22.625 1.00 79.88 231 PHE A N 1
ATOM 1861 C CA . PHE A 1 231 ? 27.949 -1.296 -22.719 1.00 79.88 231 PHE A CA 1
ATOM 1862 C C . PHE A 1 231 ? 28.848 -0.074 -22.563 1.00 79.88 231 PHE A C 1
ATOM 1864 O O . PHE A 1 231 ? 28.843 0.820 -23.413 1.00 79.88 231 PHE A O 1
ATOM 1871 N N . ALA A 1 232 ? 29.682 -0.075 -21.520 1.00 78.25 232 ALA A N 1
ATOM 1872 C CA . ALA A 1 232 ? 30.613 1.015 -21.213 1.00 78.25 232 ALA A CA 1
ATOM 1873 C C . ALA A 1 232 ? 31.645 1.283 -22.326 1.00 78.25 232 ALA A C 1
ATOM 1875 O O . ALA A 1 232 ? 32.083 2.413 -22.516 1.00 78.25 232 ALA A O 1
ATOM 1876 N N . SER A 1 233 ? 32.033 0.252 -23.082 1.00 81.62 233 SER A N 1
ATOM 1877 C CA . SER A 1 233 ? 32.965 0.366 -24.212 1.00 81.62 233 SER A CA 1
ATOM 1878 C C . SER A 1 233 ? 32.297 0.795 -25.526 1.00 81.62 233 SER A C 1
ATOM 1880 O O . SER A 1 233 ? 32.991 1.011 -26.522 1.00 81.62 233 SER A O 1
ATOM 1882 N N . GLY A 1 234 ? 30.967 0.932 -25.542 1.00 80.56 234 GLY A N 1
ATOM 1883 C CA . GLY A 1 234 ? 30.220 1.573 -26.619 1.00 80.56 234 GLY A CA 1
ATOM 1884 C C . GLY A 1 234 ? 30.065 3.077 -26.379 1.00 80.56 234 GLY A C 1
ATOM 1885 O O . GLY A 1 234 ? 30.091 3.563 -25.252 1.00 80.56 234 GLY A O 1
ATOM 1886 N N . SER A 1 235 ? 29.881 3.838 -27.451 1.00 84.00 235 SER A N 1
ATOM 1887 C CA . SER A 1 235 ? 29.631 5.278 -27.376 1.00 84.00 235 SER A CA 1
ATOM 1888 C C . SER A 1 235 ? 28.213 5.576 -26.872 1.00 84.00 235 SER A C 1
ATOM 1890 O O . SER A 1 235 ? 27.291 4.778 -27.054 1.00 84.00 235 SER A O 1
ATOM 1892 N N . ASN A 1 236 ? 28.039 6.744 -26.247 1.00 83.25 236 ASN A N 1
ATOM 1893 C CA . ASN A 1 236 ? 26.752 7.202 -25.728 1.00 83.25 236 ASN A CA 1
ATOM 1894 C C . ASN A 1 236 ? 25.918 7.883 -26.836 1.00 83.25 236 ASN A C 1
ATOM 1896 O O . ASN A 1 236 ? 26.328 8.929 -27.351 1.00 83.25 236 ASN A O 1
ATOM 1900 N N . PRO A 1 237 ? 24.744 7.335 -27.200 1.00 81.19 237 PRO A N 1
ATOM 1901 C CA . PRO A 1 237 ? 23.911 7.888 -28.267 1.00 81.19 237 PRO A CA 1
ATOM 1902 C C . PRO A 1 237 ? 23.291 9.246 -27.900 1.00 81.19 237 PRO A C 1
ATOM 1904 O O . PRO A 1 237 ? 23.068 10.078 -28.781 1.00 81.19 237 PRO A O 1
ATOM 1907 N N . TYR A 1 238 ? 23.045 9.521 -26.614 1.00 77.62 238 TYR A N 1
ATOM 1908 C CA . TYR A 1 238 ? 22.449 10.779 -26.154 1.00 77.62 238 TYR A CA 1
ATOM 1909 C C . TYR A 1 238 ? 23.421 11.944 -26.229 1.00 77.62 238 TYR A C 1
ATOM 1911 O O . TYR A 1 238 ? 23.044 13.016 -26.707 1.00 77.62 238 TYR A O 1
ATOM 1919 N N . SER A 1 239 ? 24.670 11.750 -25.796 1.00 79.44 239 SER A N 1
ATOM 1920 C CA . SER A 1 239 ? 25.689 12.800 -25.902 1.00 79.44 239 SER A CA 1
ATOM 1921 C C . SER A 1 239 ? 25.94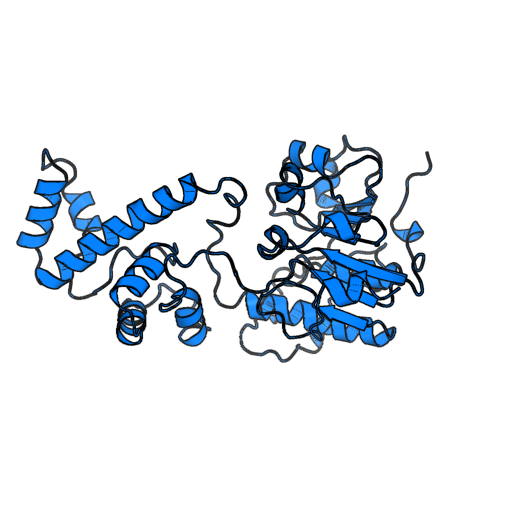8 13.148 -27.369 1.00 79.44 239 SER A C 1
ATOM 1923 O O . SER A 1 239 ? 25.971 14.326 -27.731 1.00 79.44 239 SER A O 1
ATOM 1925 N N . TYR A 1 240 ? 26.019 12.133 -28.237 1.00 82.50 240 TYR A N 1
ATOM 1926 C CA . TYR A 1 240 ? 26.167 12.328 -29.674 1.00 82.50 240 TYR A CA 1
ATOM 1927 C C . TYR A 1 240 ? 24.974 13.079 -30.279 1.00 82.50 240 TYR A C 1
ATOM 1929 O O . TYR A 1 240 ? 25.156 14.069 -30.990 1.00 82.50 240 TYR A O 1
ATOM 1937 N N . LYS A 1 241 ? 23.741 12.663 -29.959 1.00 81.38 241 LYS A N 1
ATOM 1938 C CA . LYS A 1 241 ? 22.515 13.321 -30.429 1.00 81.38 241 LYS A CA 1
ATOM 1939 C C . LYS A 1 241 ? 22.420 14.764 -29.945 1.00 81.38 241 LYS A C 1
ATOM 1941 O O . LYS A 1 241 ? 22.078 15.636 -30.736 1.00 81.38 241 LYS A O 1
ATOM 1946 N N . ARG A 1 242 ? 22.752 15.040 -28.680 1.00 79.44 242 ARG A N 1
ATOM 1947 C CA . ARG A 1 242 ? 22.745 16.393 -28.103 1.00 79.44 242 ARG A CA 1
ATOM 1948 C C . ARG A 1 242 ? 23.724 17.319 -28.823 1.00 79.44 242 ARG A C 1
ATOM 1950 O O . ARG A 1 242 ? 23.348 18.434 -29.168 1.00 79.44 242 ARG A O 1
ATOM 1957 N N . ASN A 1 243 ? 24.933 16.841 -29.105 1.00 82.62 243 ASN A N 1
ATOM 1958 C CA . ASN A 1 243 ? 25.987 17.641 -29.735 1.00 82.62 243 ASN A CA 1
ATOM 1959 C C . ASN A 1 243 ? 25.786 17.851 -31.247 1.00 82.62 243 ASN A C 1
ATOM 1961 O O . ASN A 1 243 ? 26.430 18.716 -31.839 1.00 82.62 243 ASN A O 1
ATOM 1965 N N . ASN A 1 244 ? 24.899 17.076 -31.881 1.00 81.62 244 ASN A N 1
ATOM 1966 C CA . ASN A 1 244 ? 24.712 17.080 -33.333 1.00 81.62 244 ASN A CA 1
ATOM 1967 C C . ASN A 1 244 ? 23.251 17.300 -33.777 1.00 81.62 244 ASN A C 1
ATOM 1969 O O . ASN A 1 244 ? 22.942 17.138 -34.957 1.00 81.62 244 ASN A O 1
ATOM 1973 N N . ARG A 1 245 ? 22.355 17.715 -32.864 1.00 69.12 245 ARG A N 1
ATOM 1974 C CA . ARG A 1 245 ? 20.889 17.804 -33.072 1.00 69.12 245 ARG A CA 1
ATOM 1975 C C . ARG A 1 245 ? 20.435 18.743 -34.205 1.00 69.12 245 ARG A C 1
ATOM 1977 O O . ARG A 1 245 ? 19.268 18.706 -34.564 1.00 69.12 245 ARG A O 1
ATOM 1984 N N . GLY A 1 246 ? 21.331 19.553 -34.772 1.00 77.31 246 GLY A N 1
ATOM 1985 C CA . GLY A 1 246 ? 21.056 20.454 -35.900 1.00 77.31 246 GLY A CA 1
ATOM 1986 C C . GLY A 1 246 ? 21.925 20.224 -37.140 1.00 77.31 246 GLY A C 1
ATOM 1987 O O . GLY A 1 246 ? 21.912 21.057 -38.035 1.00 77.31 246 GLY A O 1
ATOM 1988 N N . LYS A 1 247 ? 22.716 19.143 -37.187 1.00 82.88 247 LYS A N 1
ATOM 1989 C CA . LYS A 1 247 ? 23.622 18.853 -38.316 1.00 82.88 247 LYS A CA 1
ATOM 1990 C C . LYS A 1 247 ? 23.042 17.888 -39.353 1.00 82.88 247 LYS A C 1
ATOM 1992 O O . LYS A 1 247 ? 23.661 17.683 -40.390 1.00 82.88 247 LYS A O 1
ATOM 1997 N N . TYR A 1 248 ? 21.904 17.268 -39.056 1.00 81.88 248 TYR A N 1
ATOM 1998 C CA . TYR A 1 248 ? 21.320 16.212 -39.877 1.00 81.88 248 TYR A CA 1
ATOM 1999 C C . TYR A 1 248 ? 19.823 16.445 -40.050 1.00 81.88 248 TYR A C 1
ATOM 2001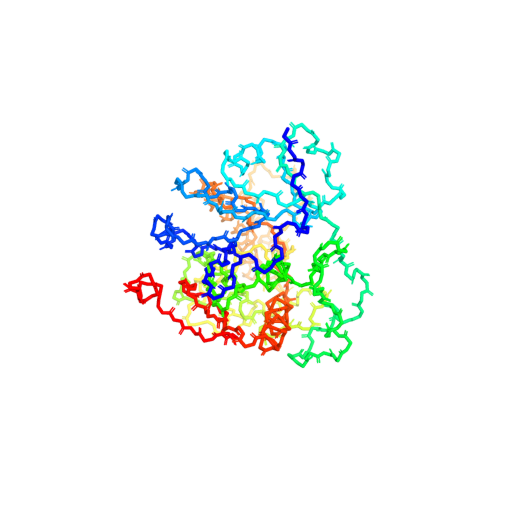 O O . TYR A 1 248 ? 19.114 16.640 -39.064 1.00 81.88 248 TYR A O 1
ATOM 2009 N N . ASP A 1 249 ? 19.347 16.328 -41.289 1.00 82.00 249 ASP A N 1
ATOM 2010 C CA . ASP A 1 249 ? 17.933 16.514 -41.646 1.00 82.00 249 ASP A CA 1
ATOM 2011 C C . ASP A 1 249 ? 17.054 15.301 -41.286 1.00 82.00 249 ASP A C 1
ATOM 2013 O O . ASP A 1 249 ? 15.830 15.351 -41.373 1.00 82.00 249 ASP A O 1
ATOM 2017 N N . SER A 1 250 ? 17.668 14.185 -40.877 1.00 82.00 250 SER A N 1
ATOM 2018 C CA . SER A 1 250 ? 16.972 12.957 -40.492 1.00 82.00 250 SER A CA 1
ATOM 2019 C C . SER A 1 250 ? 17.588 12.327 -39.248 1.00 82.00 250 SER A C 1
ATOM 2021 O O . SER A 1 250 ? 18.809 12.198 -39.126 1.00 82.00 250 SER A O 1
ATOM 2023 N N . THR A 1 251 ? 16.723 11.851 -38.347 1.00 76.44 251 THR A N 1
ATOM 2024 C CA . THR A 1 251 ? 17.140 11.100 -37.151 1.00 76.44 251 THR A CA 1
ATOM 2025 C C . THR A 1 251 ? 17.843 9.793 -37.530 1.00 76.44 251 THR A C 1
ATOM 2027 O O . THR A 1 251 ? 18.780 9.387 -36.848 1.00 76.44 251 THR A O 1
ATOM 2030 N N . SER A 1 252 ? 17.458 9.165 -38.645 1.00 79.38 252 SER A N 1
ATOM 2031 C CA . SER A 1 252 ? 18.113 7.952 -39.149 1.00 79.38 252 SER A CA 1
ATOM 2032 C C . SER A 1 252 ? 19.539 8.232 -39.629 1.00 79.38 252 SER A C 1
ATOM 2034 O O . SER A 1 252 ? 20.435 7.435 -39.361 1.00 79.38 252 SER A O 1
ATOM 2036 N N . LEU A 1 253 ? 19.773 9.378 -40.283 1.00 83.44 253 LEU A N 1
ATOM 2037 C CA . LEU A 1 253 ? 21.115 9.794 -40.713 1.00 83.44 253 LEU A CA 1
ATOM 2038 C C . LEU A 1 253 ? 22.005 10.129 -39.516 1.00 83.44 253 LEU A C 1
ATOM 2040 O O . LEU A 1 253 ? 23.129 9.641 -39.442 1.00 83.44 253 LEU A O 1
ATOM 2044 N N . LEU A 1 254 ? 21.480 10.882 -38.546 1.00 85.44 254 LEU A N 1
ATOM 2045 C CA . LEU A 1 254 ? 22.161 11.146 -37.277 1.00 85.44 254 LEU A CA 1
ATOM 2046 C C . LEU A 1 254 ? 22.589 9.836 -36.590 1.00 85.44 254 LEU A C 1
ATOM 2048 O O . LEU A 1 254 ? 23.715 9.724 -36.113 1.00 85.44 254 LEU A O 1
ATOM 2052 N N . TYR A 1 255 ? 21.694 8.846 -36.543 1.00 83.19 255 TYR A N 1
ATOM 2053 C CA . TYR A 1 255 ? 21.955 7.561 -35.898 1.00 83.19 255 TYR A CA 1
ATOM 2054 C C . TYR A 1 255 ? 22.989 6.713 -36.652 1.00 83.19 255 TYR A C 1
ATOM 2056 O O . TYR A 1 255 ? 23.869 6.109 -36.038 1.00 83.19 255 TYR A O 1
ATOM 2064 N N . LEU A 1 256 ? 22.932 6.702 -37.986 1.00 84.56 256 LEU A N 1
ATOM 2065 C CA . LEU A 1 256 ? 23.934 6.030 -38.811 1.00 84.56 256 LEU A CA 1
ATOM 2066 C C . LEU A 1 256 ? 25.324 6.649 -38.600 1.00 84.56 256 LEU A C 1
ATOM 2068 O O . LEU A 1 256 ? 26.294 5.924 -38.390 1.00 84.56 256 LEU A O 1
ATOM 2072 N N . HIS A 1 257 ? 25.413 7.982 -38.593 1.00 87.88 257 HIS A N 1
ATOM 2073 C CA . HIS A 1 257 ? 26.662 8.698 -38.331 1.00 87.88 257 HIS A CA 1
ATOM 2074 C C . HIS A 1 257 ? 27.203 8.437 -36.925 1.00 87.88 257 HIS A C 1
ATOM 2076 O O . HIS A 1 257 ? 28.391 8.158 -36.781 1.00 87.88 257 HIS A O 1
ATOM 2082 N N . PHE A 1 258 ? 26.334 8.413 -35.911 1.00 89.06 258 PHE A N 1
ATOM 2083 C CA . PHE A 1 258 ? 26.703 8.009 -34.554 1.00 89.06 258 PHE A CA 1
ATOM 2084 C C . PHE A 1 258 ? 27.425 6.652 -34.530 1.00 89.06 258 PHE A C 1
ATOM 2086 O O . PHE A 1 258 ? 28.490 6.530 -33.923 1.00 89.06 258 PHE A O 1
ATOM 2093 N N . ILE A 1 259 ? 26.882 5.634 -35.206 1.00 87.38 259 ILE A N 1
ATOM 2094 C CA . ILE A 1 259 ? 27.495 4.297 -35.245 1.00 87.38 259 ILE A CA 1
ATOM 2095 C C . ILE A 1 259 ? 28.833 4.332 -35.986 1.00 87.38 259 ILE A C 1
ATOM 2097 O O . ILE A 1 259 ? 29.799 3.717 -35.537 1.00 87.38 259 ILE A O 1
ATOM 2101 N N . LEU A 1 260 ? 28.904 5.035 -37.117 1.00 88.56 260 LEU A N 1
ATOM 2102 C CA . LEU A 1 260 ? 30.110 5.086 -37.943 1.00 88.56 260 LEU A CA 1
ATOM 2103 C C . LEU A 1 260 ? 31.270 5.816 -37.252 1.00 88.56 260 LEU A C 1
ATOM 2105 O O . LEU A 1 260 ? 32.415 5.384 -37.392 1.00 88.56 260 LEU A O 1
ATOM 2109 N N . GLU A 1 261 ? 30.970 6.862 -36.482 1.00 87.88 261 GLU A N 1
ATOM 2110 C CA . GLU A 1 261 ? 31.943 7.666 -35.728 1.00 87.88 261 GLU A CA 1
ATOM 2111 C C . GLU A 1 261 ? 32.284 7.074 -34.351 1.00 87.88 261 GLU A C 1
ATOM 2113 O O . GLU A 1 261 ? 33.166 7.571 -33.652 1.00 87.88 261 GLU A O 1
ATOM 2118 N N . SER A 1 262 ? 31.612 5.995 -33.954 1.00 88.00 262 SER A N 1
ATOM 2119 C CA . SER A 1 262 ? 31.864 5.323 -32.685 1.00 88.00 262 SER A CA 1
ATOM 2120 C C . SER A 1 262 ? 33.143 4.486 -32.690 1.00 88.00 262 SER A C 1
ATOM 2122 O O . SER A 1 262 ? 33.427 3.748 -33.638 1.00 88.00 262 SER A O 1
ATOM 2124 N N . ASN A 1 263 ? 33.847 4.495 -31.554 1.00 81.62 263 ASN A N 1
ATOM 2125 C CA . ASN A 1 263 ? 35.043 3.674 -31.335 1.00 81.62 263 ASN A CA 1
ATOM 2126 C C . ASN A 1 263 ? 34.735 2.172 -31.460 1.00 81.62 263 ASN A C 1
ATOM 2128 O O . ASN A 1 263 ? 35.425 1.453 -32.181 1.00 81.62 263 ASN A O 1
ATOM 2132 N N . ASN A 1 264 ? 33.665 1.700 -30.807 1.00 89.19 264 ASN A N 1
ATOM 2133 C CA . ASN A 1 264 ? 33.179 0.325 -30.923 1.00 89.19 264 ASN A CA 1
ATOM 2134 C C . ASN A 1 264 ? 31.795 0.303 -31.582 1.00 89.19 264 ASN A C 1
ATOM 2136 O O . ASN A 1 264 ? 30.772 0.420 -30.914 1.00 89.19 264 ASN A O 1
ATOM 2140 N N . LYS A 1 265 ? 31.769 0.145 -32.909 1.00 89.94 265 LYS A N 1
ATOM 2141 C CA . LYS A 1 265 ? 30.544 0.253 -33.720 1.00 89.94 265 LYS A CA 1
ATOM 2142 C C . LYS A 1 265 ? 29.447 -0.726 -33.295 1.00 89.94 265 LYS A C 1
ATOM 2144 O O . LYS A 1 265 ? 28.283 -0.344 -33.249 1.00 89.94 265 LYS A O 1
ATOM 2149 N N . LEU A 1 266 ? 29.814 -1.969 -32.969 1.00 84.69 266 LEU A N 1
ATOM 2150 C CA . LEU A 1 266 ? 28.857 -3.011 -32.591 1.00 84.69 266 LEU A CA 1
ATOM 2151 C C . LEU A 1 266 ? 28.197 -2.698 -31.244 1.00 84.69 266 LEU A C 1
ATOM 2153 O O . LEU A 1 266 ? 26.975 -2.710 -31.138 1.00 84.69 266 LEU A O 1
ATOM 2157 N N . LEU A 1 267 ? 28.990 -2.369 -30.223 1.00 85.06 267 LEU A N 1
ATOM 2158 C CA . LEU A 1 267 ? 28.444 -2.048 -28.902 1.00 85.06 267 LEU A CA 1
ATOM 2159 C C . LEU A 1 267 ? 27.707 -0.704 -28.902 1.00 85.06 267 LEU A C 1
ATOM 2161 O O . LEU A 1 267 ? 26.675 -0.574 -28.250 1.00 85.06 267 LEU A O 1
ATOM 2165 N N . SER A 1 268 ? 28.168 0.269 -29.693 1.00 86.06 268 SER A N 1
ATOM 2166 C CA . SER A 1 268 ? 27.441 1.521 -29.921 1.00 86.06 268 SER A CA 1
ATOM 2167 C C . SER A 1 268 ? 26.094 1.309 -30.602 1.00 86.06 268 SER A C 1
ATOM 2169 O O . SER A 1 268 ? 25.131 1.971 -30.229 1.00 86.06 268 SER A O 1
ATOM 2171 N N . PHE A 1 269 ? 25.996 0.385 -31.564 1.00 87.38 269 PHE A N 1
ATOM 2172 C CA . PHE A 1 269 ? 24.718 0.024 -32.176 1.00 87.38 269 PHE A CA 1
ATOM 2173 C C . PHE A 1 269 ? 23.723 -0.478 -31.123 1.00 87.38 269 PHE A C 1
ATOM 2175 O O . PHE A 1 269 ? 22.583 -0.019 -31.098 1.00 87.38 269 PHE A O 1
ATOM 2182 N N . PHE A 1 270 ? 24.154 -1.357 -30.212 1.00 83.81 270 PHE A N 1
ATOM 2183 C CA . PHE A 1 270 ? 23.285 -1.839 -29.137 1.00 83.81 270 PHE A CA 1
ATOM 2184 C C . PHE A 1 270 ? 22.960 -0.765 -28.094 1.00 83.81 270 PHE A C 1
ATOM 2186 O O . PHE A 1 270 ? 21.807 -0.676 -27.684 1.00 83.81 270 PHE A O 1
ATOM 2193 N N . ASN A 1 271 ? 23.913 0.096 -27.718 1.00 85.06 271 ASN A N 1
ATOM 2194 C CA . ASN A 1 271 ? 23.629 1.249 -26.851 1.00 85.06 271 ASN A CA 1
ATOM 2195 C C . ASN A 1 271 ? 22.580 2.172 -27.480 1.00 85.06 271 ASN A C 1
ATOM 2197 O O . ASN A 1 271 ? 21.659 2.625 -26.809 1.00 85.06 271 ASN A O 1
ATOM 2201 N N . GLY A 1 272 ? 22.704 2.438 -28.780 1.00 84.12 272 GLY A N 1
ATOM 2202 C CA . GLY A 1 272 ? 21.749 3.242 -29.527 1.00 84.12 272 GLY A CA 1
ATOM 2203 C C . GLY A 1 272 ? 20.353 2.619 -29.594 1.00 84.12 272 GLY A C 1
ATOM 2204 O O . GLY A 1 272 ? 19.362 3.323 -29.395 1.00 84.12 272 GLY A O 1
ATOM 2205 N N . LEU A 1 273 ? 20.277 1.304 -29.812 1.00 83.31 273 LEU A N 1
ATOM 2206 C CA . LEU A 1 273 ? 19.021 0.561 -29.856 1.00 83.31 273 LEU A CA 1
ATOM 2207 C C . LEU A 1 273 ? 18.349 0.527 -28.476 1.00 83.31 273 LEU A C 1
ATOM 2209 O O . LEU A 1 273 ? 17.155 0.790 -28.364 1.00 83.31 273 LEU A O 1
ATOM 2213 N N . TYR A 1 274 ? 19.125 0.289 -27.420 1.00 81.12 274 TYR A N 1
ATOM 2214 C CA . TYR A 1 274 ? 18.652 0.325 -26.038 1.00 81.12 274 TYR A CA 1
ATOM 2215 C C . TYR A 1 274 ? 18.165 1.725 -25.626 1.00 81.12 274 TYR A C 1
ATOM 2217 O O . TYR A 1 274 ? 17.084 1.877 -25.056 1.00 81.12 274 TYR A O 1
ATOM 2225 N N . GLY A 1 275 ? 18.898 2.777 -26.006 1.00 78.12 275 GLY A N 1
ATOM 2226 C CA . GLY A 1 275 ? 18.467 4.167 -25.827 1.00 78.12 275 GLY A CA 1
ATOM 2227 C C . GLY A 1 275 ? 17.159 4.495 -26.562 1.00 78.12 275 GLY A C 1
ATOM 2228 O O . GLY A 1 275 ? 16.355 5.297 -26.088 1.00 78.12 275 GLY A O 1
ATOM 2229 N N . TRP A 1 276 ? 16.910 3.861 -27.713 1.00 80.94 276 TRP A N 1
ATOM 2230 C CA . TRP A 1 276 ? 15.624 3.973 -28.397 1.00 80.94 276 TRP A CA 1
ATOM 2231 C C . TRP A 1 276 ? 14.510 3.260 -27.624 1.00 80.94 276 TRP A C 1
ATOM 2233 O O . TRP A 1 276 ? 13.470 3.881 -27.402 1.00 80.94 276 TRP A O 1
ATOM 2243 N N . PHE A 1 277 ? 14.725 2.018 -27.176 1.00 78.69 277 PHE A N 1
ATOM 2244 C CA . PHE A 1 277 ? 13.733 1.263 -26.401 1.00 78.69 277 PHE A CA 1
ATOM 2245 C C . PHE A 1 277 ? 13.316 2.005 -25.130 1.00 78.69 277 PHE A C 1
ATOM 2247 O O . PHE A 1 277 ? 12.133 2.284 -24.964 1.00 78.69 277 PHE A O 1
ATOM 2254 N N . THR A 1 278 ? 14.280 2.439 -24.318 1.00 72.75 278 THR A N 1
ATOM 2255 C CA . THR A 1 278 ? 14.027 3.205 -23.080 1.00 72.75 278 THR A CA 1
ATOM 2256 C C . THR A 1 278 ? 13.277 4.523 -23.321 1.00 72.75 278 THR A C 1
ATOM 2258 O O . THR A 1 278 ? 12.548 4.988 -22.458 1.00 72.75 278 THR A O 1
ATOM 2261 N N . SER A 1 279 ? 13.383 5.127 -24.512 1.00 72.56 279 SER A N 1
ATOM 2262 C CA . SER A 1 279 ? 12.631 6.348 -24.863 1.00 72.56 279 SER A CA 1
ATOM 2263 C C . SER A 1 279 ? 11.192 6.116 -25.333 1.00 72.56 279 SER A C 1
ATOM 2265 O O . SER A 1 279 ? 10.406 7.068 -25.358 1.00 72.56 279 SER A O 1
ATOM 2267 N N . HIS A 1 280 ? 10.870 4.918 -25.829 1.00 73.00 280 HIS A N 1
ATOM 2268 C CA . HIS A 1 280 ? 9.627 4.668 -26.572 1.00 73.00 280 HIS A CA 1
ATOM 2269 C C . HIS A 1 280 ? 8.755 3.589 -25.939 1.00 73.00 280 HIS A C 1
ATOM 2271 O O . HIS A 1 280 ? 7.538 3.735 -25.978 1.00 73.00 280 HIS A O 1
ATOM 2277 N N . ILE A 1 281 ? 9.339 2.540 -25.353 1.00 72.56 281 ILE A N 1
ATOM 2278 C CA . ILE A 1 281 ? 8.586 1.461 -24.705 1.00 72.56 281 ILE A CA 1
ATOM 2279 C C . ILE A 1 281 ? 7.740 2.004 -23.545 1.00 72.56 281 ILE A C 1
ATOM 2281 O O . ILE A 1 281 ? 6.528 1.799 -23.609 1.00 72.56 281 ILE A O 1
ATOM 2285 N N . PRO A 1 282 ? 8.282 2.776 -22.578 1.00 63.34 282 PRO A N 1
ATOM 2286 C CA . PRO A 1 282 ? 7.465 3.321 -21.490 1.00 63.34 282 PRO A CA 1
ATOM 2287 C C . PRO A 1 282 ? 6.280 4.151 -21.996 1.00 63.34 282 PRO A C 1
ATOM 2289 O O . PRO A 1 282 ? 5.158 3.973 -21.543 1.00 63.34 282 PRO A O 1
ATOM 2292 N N . ARG A 1 283 ? 6.486 4.974 -23.036 1.00 64.81 283 ARG A N 1
ATOM 2293 C CA . ARG A 1 283 ? 5.418 5.784 -23.659 1.00 64.81 283 ARG A CA 1
ATOM 2294 C C . ARG A 1 283 ? 4.336 4.959 -24.353 1.00 64.81 283 ARG A C 1
ATOM 2296 O O . ARG A 1 283 ? 3.198 5.403 -24.456 1.00 64.81 283 ARG A O 1
ATOM 2303 N N . LEU A 1 284 ? 4.698 3.804 -24.909 1.00 62.12 284 LEU A N 1
ATOM 2304 C CA . LEU A 1 284 ? 3.742 2.890 -25.533 1.00 62.12 284 LEU A CA 1
ATOM 2305 C C . LEU A 1 284 ? 2.933 2.125 -24.481 1.00 62.12 284 LEU A C 1
ATOM 2307 O O . LEU A 1 284 ? 1.775 1.801 -24.738 1.00 62.12 284 LEU A O 1
ATOM 2311 N N . LEU A 1 285 ? 3.538 1.845 -23.325 1.00 59.31 285 LEU A N 1
ATOM 2312 C CA . LEU A 1 285 ? 2.894 1.166 -22.202 1.00 59.31 285 LEU A CA 1
ATOM 2313 C C . LEU A 1 285 ? 1.983 2.108 -21.411 1.00 59.31 285 LEU A C 1
ATOM 2315 O O . LEU A 1 285 ? 0.832 1.758 -21.172 1.00 59.31 285 LEU A O 1
ATOM 2319 N N . SER A 1 286 ? 2.429 3.333 -21.120 1.00 51.78 286 SER A N 1
ATOM 2320 C CA . SER A 1 286 ? 1.623 4.347 -20.421 1.00 51.78 286 SER A CA 1
ATOM 2321 C C . SER A 1 286 ? 0.350 4.725 -21.188 1.00 51.78 286 SER A C 1
ATOM 2323 O O . SER A 1 286 ? -0.653 5.112 -20.604 1.00 51.78 286 SER A O 1
ATOM 2325 N N . ALA A 1 287 ? 0.347 4.576 -22.516 1.00 45.53 287 ALA A N 1
ATOM 2326 C CA . ALA A 1 287 ? -0.831 4.819 -23.345 1.00 45.53 287 ALA A CA 1
ATOM 2327 C C . ALA A 1 287 ? -1.927 3.738 -23.223 1.00 45.53 287 ALA A C 1
ATOM 2329 O O . ALA A 1 287 ? -3.008 3.926 -23.784 1.00 45.53 287 ALA A O 1
ATOM 2330 N N . LYS A 1 288 ? -1.661 2.599 -22.563 1.00 37.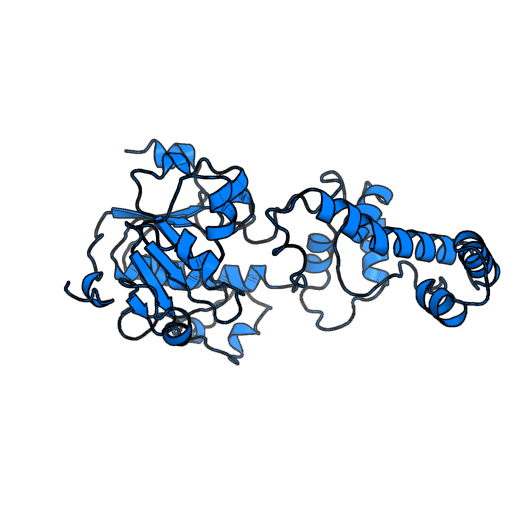91 288 LYS A N 1
ATOM 2331 C CA . LYS A 1 288 ? -2.577 1.448 -22.506 1.00 37.91 288 LYS A CA 1
ATOM 2332 C C . LYS A 1 288 ? -3.299 1.245 -21.176 1.00 37.91 288 LYS A C 1
ATOM 2334 O O . LYS A 1 288 ? -4.307 0.547 -21.201 1.00 37.91 288 LYS A O 1
ATOM 2339 N N . ASP A 1 289 ? -2.852 1.845 -20.073 1.00 39.28 289 ASP A N 1
ATOM 2340 C CA . ASP A 1 289 ? -3.500 1.639 -18.772 1.00 39.28 289 ASP A CA 1
ATOM 2341 C C . ASP A 1 289 ? -3.554 2.927 -17.921 1.00 39.28 289 ASP A C 1
ATOM 2343 O O . ASP A 1 289 ? -2.657 3.201 -17.121 1.00 39.28 289 ASP A O 1
ATOM 2347 N N . PRO A 1 290 ? -4.590 3.768 -18.107 1.00 36.88 290 PRO A N 1
ATOM 2348 C CA . PRO A 1 290 ? -4.717 5.044 -17.404 1.00 36.88 290 PRO A CA 1
ATOM 2349 C C . PRO A 1 290 ? -5.068 4.896 -15.912 1.00 36.88 290 PRO A C 1
ATOM 2351 O O . PRO A 1 290 ? -5.001 5.881 -15.178 1.00 36.88 290 PRO A O 1
ATOM 2354 N N . HIS A 1 291 ? -5.433 3.700 -15.434 1.00 36.50 291 HIS A N 1
ATOM 2355 C CA . HIS A 1 291 ? -5.849 3.496 -14.041 1.00 36.50 291 HIS A CA 1
ATOM 2356 C C . HIS A 1 291 ? -4.668 3.477 -13.055 1.00 36.50 291 HIS A C 1
ATOM 2358 O O . HIS A 1 291 ? -4.826 3.844 -11.888 1.00 36.50 291 HIS A O 1
ATOM 2364 N N . PHE A 1 292 ? -3.462 3.147 -13.531 1.00 37.53 292 PHE A N 1
ATOM 2365 C CA . PHE A 1 292 ? -2.242 3.055 -12.718 1.00 37.53 292 PHE A CA 1
ATOM 2366 C C . PHE A 1 292 ? -1.197 4.137 -13.033 1.00 37.53 292 PHE A C 1
ATOM 2368 O O . PHE A 1 292 ? -0.080 4.091 -12.517 1.00 37.53 292 PHE A O 1
ATOM 2375 N N . ASP A 1 293 ? -1.578 5.180 -13.777 1.00 37.28 293 ASP A N 1
ATOM 2376 C CA . ASP A 1 293 ? -0.713 6.274 -14.266 1.00 37.28 293 ASP A CA 1
ATOM 2377 C C . ASP A 1 293 ? -0.032 7.101 -13.140 1.00 37.28 293 ASP A C 1
ATOM 2379 O O . ASP A 1 293 ? 0.819 7.950 -13.382 1.00 37.28 293 ASP A O 1
ATOM 2383 N N . GLY A 1 294 ? -0.370 6.833 -11.869 1.00 32.66 294 GLY A N 1
ATOM 2384 C CA . GLY A 1 294 ? 0.291 7.407 -10.688 1.00 32.66 294 GLY A CA 1
ATOM 2385 C C . GLY A 1 294 ? 1.050 6.415 -9.797 1.00 32.66 294 GLY A C 1
ATOM 2386 O O . GLY A 1 294 ? 1.423 6.799 -8.692 1.00 32.66 294 GLY A O 1
ATOM 2387 N N . TYR A 1 295 ? 1.216 5.164 -10.232 1.00 36.28 295 TYR A N 1
ATOM 2388 C CA . TYR A 1 295 ? 2.184 4.197 -9.685 1.00 36.28 295 TYR A CA 1
ATOM 2389 C C . TYR A 1 295 ? 3.403 4.039 -10.608 1.00 36.28 295 TYR A C 1
ATOM 2391 O O . TYR A 1 295 ? 4.464 3.623 -10.161 1.00 36.28 295 TYR A O 1
ATOM 2399 N N . GLY A 1 296 ? 3.277 4.422 -11.884 1.00 33.84 296 GLY A N 1
ATOM 2400 C CA . GLY A 1 296 ? 4.275 4.173 -12.929 1.00 33.84 296 GLY A CA 1
ATOM 2401 C C . GLY A 1 296 ? 5.536 5.044 -12.926 1.00 33.84 296 GLY A C 1
ATOM 2402 O O . GLY A 1 296 ? 6.314 4.943 -13.867 1.00 33.84 296 GLY A O 1
ATOM 2403 N N . THR A 1 297 ? 5.764 5.905 -11.931 1.00 32.69 297 THR A N 1
ATOM 2404 C CA . THR A 1 297 ? 6.963 6.775 -11.890 1.00 32.69 297 THR A CA 1
ATOM 2405 C C . THR A 1 297 ? 7.557 6.981 -10.498 1.00 32.69 297 THR A C 1
ATOM 2407 O O . THR A 1 297 ? 8.463 7.801 -10.336 1.00 32.69 297 THR A O 1
ATOM 2410 N N . SER A 1 298 ? 7.116 6.239 -9.476 1.00 31.86 298 SER A N 1
ATOM 2411 C CA . SER A 1 298 ? 7.893 6.187 -8.237 1.00 31.86 298 SER A CA 1
ATOM 2412 C C . SER A 1 298 ? 9.200 5.472 -8.546 1.00 31.86 298 SER A C 1
ATOM 2414 O O . SER A 1 298 ? 9.193 4.277 -8.836 1.00 31.86 298 SER A O 1
ATOM 2416 N N . THR A 1 299 ? 10.305 6.220 -8.521 1.00 35.06 299 THR A N 1
ATOM 2417 C CA . THR A 1 299 ? 11.669 5.697 -8.442 1.00 35.06 299 THR A CA 1
ATOM 2418 C C . THR A 1 299 ? 11.647 4.429 -7.599 1.00 35.06 299 THR A C 1
ATOM 2420 O O . THR A 1 299 ? 11.300 4.498 -6.423 1.00 35.06 299 THR A O 1
ATOM 2423 N N . ILE A 1 300 ? 11.934 3.276 -8.201 1.00 38.97 300 ILE A N 1
ATOM 2424 C CA . ILE A 1 300 ? 12.001 2.007 -7.476 1.00 38.97 300 ILE A CA 1
ATOM 2425 C C . ILE A 1 300 ? 13.177 2.132 -6.512 1.00 38.97 300 ILE A C 1
ATOM 2427 O O . ILE A 1 300 ? 14.337 2.045 -6.914 1.00 38.97 300 ILE A O 1
ATOM 2431 N N . MET A 1 301 ? 12.876 2.444 -5.255 1.00 35.59 301 MET A N 1
ATOM 2432 C CA . MET A 1 301 ? 13.871 2.552 -4.201 1.00 35.59 301 MET A CA 1
ATOM 2433 C C . MET A 1 301 ? 14.154 1.133 -3.711 1.00 35.59 301 MET A C 1
ATOM 2435 O O . MET A 1 301 ? 13.330 0.515 -3.038 1.00 35.59 301 MET A O 1
ATOM 2439 N N . ILE A 1 302 ? 15.316 0.601 -4.086 1.00 39.00 302 ILE A N 1
ATOM 2440 C CA . ILE A 1 302 ? 15.823 -0.681 -3.581 1.00 39.00 302 ILE A CA 1
ATOM 2441 C C . ILE A 1 302 ? 15.771 -0.670 -2.039 1.00 39.00 302 ILE A C 1
ATOM 2443 O O . ILE A 1 302 ? 16.163 0.316 -1.417 1.00 39.00 302 ILE A O 1
ATOM 2447 N N . GLY A 1 303 ? 15.240 -1.739 -1.429 1.00 45.84 303 GLY A N 1
ATOM 2448 C CA . GLY A 1 303 ? 15.095 -1.881 0.032 1.00 45.84 303 GLY A CA 1
ATOM 2449 C C . GLY A 1 303 ? 13.752 -1.420 0.626 1.00 45.84 303 GLY A C 1
ATOM 2450 O O . GLY A 1 303 ? 13.556 -1.476 1.842 1.00 45.84 303 GLY A O 1
ATOM 2451 N N . GLU A 1 304 ? 12.797 -0.969 -0.194 1.00 53.25 304 GLU A N 1
ATOM 2452 C CA . GLU A 1 304 ? 11.470 -0.558 0.288 1.00 53.25 304 GLU A CA 1
ATOM 2453 C C . GLU A 1 304 ? 10.624 -1.726 0.820 1.00 53.25 304 GLU A C 1
ATOM 2455 O O . GLU A 1 304 ? 9.927 -1.565 1.826 1.00 53.25 304 GLU A O 1
ATOM 2460 N N . ASP A 1 305 ? 10.766 -2.915 0.233 1.00 62.03 305 ASP A N 1
ATOM 2461 C CA . ASP A 1 305 ? 10.074 -4.122 0.692 1.00 62.03 305 ASP A CA 1
ATOM 2462 C C . ASP A 1 305 ? 10.483 -4.493 2.123 1.00 62.03 305 ASP A C 1
ATOM 2464 O O . ASP A 1 305 ? 9.625 -4.803 2.947 1.00 62.03 305 ASP A O 1
ATOM 2468 N N . ASP A 1 306 ? 11.766 -4.370 2.474 1.00 65.38 306 ASP A N 1
ATOM 2469 C CA . ASP A 1 306 ? 12.255 -4.669 3.825 1.00 65.38 306 ASP A CA 1
ATOM 2470 C C . ASP A 1 306 ? 11.746 -3.668 4.868 1.00 65.38 306 ASP A C 1
ATOM 2472 O O . ASP A 1 306 ? 11.414 -4.046 5.997 1.00 65.38 306 ASP A O 1
ATOM 2476 N N . ARG A 1 307 ? 11.591 -2.392 4.488 1.00 70.62 307 ARG A N 1
ATOM 2477 C CA . ARG A 1 307 ? 10.940 -1.383 5.339 1.00 70.62 307 ARG A CA 1
ATOM 2478 C C . ARG A 1 307 ? 9.489 -1.756 5.614 1.00 70.62 307 ARG A C 1
ATOM 2480 O O . ARG A 1 307 ? 9.083 -1.813 6.779 1.00 70.62 307 ARG A O 1
ATOM 2487 N N . GLN A 1 308 ? 8.715 -2.037 4.569 1.00 77.81 308 GLN A N 1
ATOM 2488 C CA . GLN A 1 308 ? 7.307 -2.395 4.720 1.00 77.81 308 GLN A CA 1
ATOM 2489 C C . GLN A 1 308 ? 7.158 -3.699 5.525 1.00 77.81 308 GLN A C 1
ATOM 2491 O O . GLN A 1 308 ? 6.335 -3.766 6.442 1.00 77.81 308 GLN A O 1
ATOM 2496 N N . ARG A 1 309 ? 8.028 -4.694 5.293 1.00 76.75 309 ARG A N 1
ATOM 2497 C CA . ARG A 1 309 ? 8.127 -5.925 6.096 1.00 76.75 309 ARG A CA 1
ATOM 2498 C C . ARG A 1 309 ? 8.328 -5.640 7.587 1.00 76.75 309 ARG A C 1
ATOM 2500 O O . ARG A 1 309 ? 7.629 -6.227 8.413 1.00 76.75 309 ARG A O 1
ATOM 2507 N N . ARG A 1 310 ? 9.217 -4.712 7.960 1.00 76.75 310 ARG A N 1
ATOM 2508 C CA . ARG A 1 310 ? 9.407 -4.315 9.370 1.00 76.75 310 ARG A CA 1
ATOM 2509 C C . ARG A 1 310 ? 8.140 -3.738 9.999 1.00 76.75 310 ARG A C 1
ATOM 2511 O O . ARG A 1 310 ? 7.833 -4.083 11.137 1.00 76.75 310 ARG A O 1
ATOM 2518 N N . ALA A 1 311 ? 7.389 -2.914 9.268 1.00 83.44 311 ALA A N 1
ATOM 2519 C CA . ALA A 1 311 ? 6.120 -2.370 9.755 1.00 83.44 311 ALA A CA 1
ATOM 2520 C C . ALA A 1 311 ? 5.100 -3.486 10.049 1.00 83.44 311 ALA A C 1
ATOM 2522 O O . ALA A 1 311 ? 4.491 -3.514 11.116 1.00 83.44 311 ALA A O 1
ATOM 2523 N N . HIS A 1 312 ? 4.970 -4.455 9.138 1.00 89.12 312 HIS A N 1
ATOM 2524 C CA . HIS A 1 312 ? 4.107 -5.623 9.330 1.00 89.12 312 HIS A CA 1
ATOM 2525 C C . HIS A 1 312 ? 4.533 -6.489 10.526 1.00 89.12 312 HIS A C 1
ATOM 2527 O O . HIS A 1 312 ? 3.674 -6.939 11.283 1.00 89.12 312 HIS A O 1
ATOM 2533 N N . LEU A 1 313 ? 5.838 -6.711 10.717 1.00 83.12 313 LEU A N 1
ATOM 2534 C CA . LEU A 1 313 ? 6.364 -7.470 11.856 1.00 83.12 313 LEU A CA 1
ATOM 2535 C C . LEU A 1 313 ? 6.085 -6.777 13.192 1.00 83.12 313 LEU A C 1
ATOM 2537 O O . LEU A 1 313 ? 5.640 -7.425 14.135 1.00 83.12 313 LEU A O 1
ATOM 2541 N N . LEU A 1 314 ? 6.318 -5.466 13.266 1.00 84.69 314 LEU A N 1
ATOM 2542 C CA . LEU A 1 314 ? 6.078 -4.696 14.480 1.00 84.69 314 LEU A CA 1
ATOM 2543 C C . LEU A 1 314 ? 4.588 -4.669 14.847 1.00 84.69 314 LEU A C 1
ATOM 2545 O O . LEU A 1 314 ? 4.233 -4.895 16.002 1.00 84.69 314 LEU A O 1
ATOM 2549 N N . ALA A 1 315 ? 3.718 -4.470 13.853 1.00 90.12 315 ALA A N 1
ATOM 2550 C CA . ALA A 1 315 ? 2.276 -4.530 14.053 1.00 90.12 315 ALA A CA 1
ATOM 2551 C C . ALA A 1 315 ? 1.821 -5.912 14.533 1.00 90.12 315 ALA A C 1
ATOM 2553 O O . ALA A 1 315 ? 1.006 -6.002 15.445 1.00 90.12 315 ALA A O 1
ATOM 2554 N N . ARG A 1 316 ? 2.378 -6.992 13.967 1.00 88.88 316 ARG A N 1
ATOM 2555 C CA . ARG A 1 316 ? 2.101 -8.362 14.415 1.00 88.88 316 ARG A CA 1
ATOM 2556 C C . ARG A 1 316 ? 2.470 -8.559 15.877 1.00 88.88 316 ARG A C 1
ATOM 2558 O O . ARG A 1 316 ? 1.655 -9.073 16.632 1.00 88.88 316 ARG A O 1
ATOM 2565 N N . ASP A 1 317 ? 3.679 -8.159 16.266 1.00 85.88 317 ASP A N 1
ATOM 2566 C CA . ASP A 1 317 ? 4.149 -8.279 17.648 1.00 85.88 317 ASP A CA 1
ATOM 2567 C C . ASP A 1 317 ? 3.200 -7.558 18.616 1.00 85.88 317 ASP A C 1
ATOM 2569 O O . ASP A 1 317 ? 2.861 -8.119 19.654 1.00 85.88 317 ASP A O 1
ATOM 2573 N N . LYS A 1 318 ? 2.701 -6.376 18.236 1.00 89.75 318 LYS A N 1
ATOM 2574 C CA . LYS A 1 318 ? 1.743 -5.606 19.034 1.00 89.75 318 LYS A CA 1
ATOM 2575 C C . LYS A 1 318 ? 0.341 -6.200 19.087 1.00 89.75 318 LYS A C 1
ATOM 2577 O O . LYS A 1 318 ? -0.254 -6.277 20.155 1.00 89.75 318 LYS A O 1
ATOM 2582 N N . LEU A 1 319 ? -0.178 -6.671 17.963 1.00 90.44 319 LEU A N 1
ATOM 2583 C CA . LEU A 1 319 ? -1.494 -7.307 17.904 1.00 90.44 319 LEU A CA 1
ATOM 2584 C C . LEU A 1 319 ? -1.525 -8.632 18.680 1.00 90.44 319 LEU A C 1
ATOM 2586 O O . LEU A 1 319 ? -2.514 -8.921 19.351 1.00 90.44 319 LEU A O 1
ATOM 2590 N N . MET A 1 320 ? -0.414 -9.377 18.704 1.00 86.44 320 MET A N 1
ATOM 2591 C CA . MET A 1 320 ? -0.274 -10.576 19.538 1.00 86.44 320 MET A CA 1
ATOM 2592 C C . MET A 1 320 ? -0.346 -10.279 21.046 1.00 86.44 320 MET A C 1
ATOM 2594 O O . MET A 1 320 ? -0.773 -11.154 21.796 1.00 86.44 320 MET A O 1
ATOM 2598 N N . GLU A 1 321 ? 0.010 -9.070 21.509 1.00 87.88 321 GLU A N 1
ATOM 2599 C CA . GLU A 1 321 ? -0.162 -8.664 22.921 1.00 87.88 321 GLU A CA 1
ATOM 2600 C C . GLU A 1 321 ? -1.650 -8.626 23.336 1.00 87.88 321 GLU A C 1
ATOM 2602 O O . GLU A 1 321 ? -1.950 -8.780 24.519 1.00 87.88 321 GLU A O 1
ATOM 2607 N N . ARG A 1 322 ? -2.574 -8.479 22.371 1.00 87.56 322 ARG A N 1
ATOM 2608 C CA . ARG A 1 322 ? -4.039 -8.547 22.548 1.00 87.56 322 ARG A CA 1
ATOM 2609 C C . ARG A 1 322 ? -4.664 -9.844 22.016 1.00 87.56 322 ARG A C 1
ATOM 2611 O O . ARG A 1 322 ? -5.868 -9.898 21.811 1.00 87.56 322 ARG A O 1
ATOM 2618 N N . GLU A 1 323 ? -3.859 -10.876 21.766 1.00 90.81 323 GLU A N 1
ATOM 2619 C CA . GLU A 1 323 ? -4.315 -12.156 21.193 1.00 90.81 323 GLU A CA 1
ATOM 2620 C C . GLU A 1 323 ? -4.982 -12.033 19.804 1.00 90.81 323 GLU A C 1
ATOM 2622 O O . GLU A 1 323 ? -5.578 -12.991 19.311 1.00 90.81 323 GLU A O 1
ATOM 2627 N N . ALA A 1 324 ? -4.823 -10.890 19.127 1.00 92.44 324 ALA A N 1
ATOM 2628 C CA . ALA A 1 324 ? -5.361 -10.674 17.793 1.00 92.44 324 ALA A CA 1
ATOM 2629 C C . ALA A 1 324 ? -4.532 -11.412 16.729 1.00 92.44 324 ALA A C 1
ATOM 2631 O O . ALA A 1 324 ? -3.302 -11.513 16.797 1.00 92.44 324 ALA A O 1
ATOM 2632 N N . GLN A 1 325 ? -5.217 -11.918 15.708 1.00 93.62 325 GLN A N 1
ATOM 2633 C CA . GLN A 1 325 ? -4.648 -12.705 14.621 1.00 93.62 325 GLN A CA 1
ATOM 2634 C C . GLN A 1 325 ? -4.588 -11.881 13.338 1.00 93.62 325 GLN A C 1
ATOM 2636 O O . GLN A 1 325 ? -5.531 -11.168 13.006 1.00 93.62 325 GLN A O 1
ATOM 2641 N N . ILE A 1 326 ? -3.499 -12.015 12.581 1.00 95.19 326 ILE A N 1
ATOM 2642 C CA . ILE A 1 326 ? -3.340 -11.372 11.273 1.00 95.19 326 ILE A CA 1
ATOM 2643 C C . ILE A 1 326 ? -3.127 -12.450 10.223 1.00 95.19 326 ILE A C 1
ATOM 2645 O O . ILE A 1 326 ? -2.292 -13.336 10.406 1.00 95.19 326 ILE A O 1
ATOM 2649 N N . TYR A 1 327 ? -3.837 -12.338 9.109 1.00 95.44 327 TYR A N 1
ATOM 2650 C CA . TYR A 1 327 ? -3.715 -13.234 7.973 1.00 95.44 327 TYR A CA 1
ATOM 2651 C C . TYR A 1 327 ? -3.544 -12.463 6.672 1.00 95.44 327 TYR A C 1
ATOM 2653 O O . TYR A 1 327 ? -4.108 -11.383 6.499 1.00 95.44 327 TYR A O 1
ATOM 2661 N N . ASN A 1 328 ? -2.798 -13.036 5.732 1.00 95.06 328 ASN A N 1
ATOM 2662 C CA . ASN A 1 328 ? -2.665 -12.487 4.391 1.00 95.06 328 ASN A CA 1
ATOM 2663 C C . ASN A 1 328 ? -3.580 -13.227 3.404 1.00 95.06 328 ASN A C 1
ATOM 2665 O O . ASN A 1 328 ? -3.312 -14.377 3.066 1.00 95.06 328 ASN A O 1
ATOM 2669 N N . ALA A 1 329 ? -4.625 -12.555 2.924 1.00 95.94 329 ALA A N 1
ATOM 2670 C CA . ALA A 1 329 ? -5.509 -13.023 1.854 1.00 95.94 329 ALA A CA 1
ATOM 2671 C C . ALA A 1 329 ? -5.269 -12.277 0.526 1.00 95.94 329 ALA A C 1
ATOM 2673 O O . ALA A 1 329 ? -6.079 -12.347 -0.397 1.00 95.94 329 ALA A O 1
ATOM 2674 N N . THR A 1 330 ? -4.159 -11.540 0.410 1.00 92.50 330 THR A N 1
ATOM 2675 C CA . THR A 1 330 ? -3.758 -10.873 -0.833 1.00 92.50 330 THR A CA 1
ATOM 2676 C C . THR A 1 330 ? -3.536 -11.920 -1.923 1.00 92.50 330 THR A C 1
ATOM 2678 O O . THR A 1 330 ? -2.816 -12.899 -1.720 1.00 92.50 330 THR A O 1
ATOM 2681 N N . ILE A 1 331 ? -4.140 -11.725 -3.096 1.00 85.31 331 ILE A N 1
ATOM 2682 C CA . ILE A 1 331 ? -3.980 -12.646 -4.224 1.00 85.31 331 ILE A CA 1
ATOM 2683 C C . ILE A 1 331 ? -2.602 -12.403 -4.864 1.00 85.31 331 ILE A C 1
ATOM 2685 O O . ILE A 1 331 ? -2.421 -11.444 -5.613 1.00 85.31 331 ILE A O 1
ATOM 2689 N N . GLY A 1 332 ? -1.635 -13.289 -4.618 1.00 80.88 332 GLY A N 1
ATOM 2690 C CA . GLY A 1 332 ? -0.235 -13.105 -5.040 1.00 80.88 332 GLY A CA 1
ATOM 2691 C C . GLY A 1 332 ? 0.570 -12.241 -4.061 1.00 80.88 332 GLY A C 1
ATOM 2692 O O . GLY A 1 332 ? 0.279 -12.255 -2.857 1.00 80.88 332 GLY A O 1
ATOM 2693 N N . GLY A 1 333 ? 1.574 -11.516 -4.569 1.00 75.25 333 GLY A N 1
ATOM 2694 C CA . GLY A 1 333 ? 2.464 -10.674 -3.770 1.00 75.25 333 GLY A CA 1
ATOM 2695 C C . GLY A 1 333 ? 3.445 -11.458 -2.892 1.00 75.25 333 GLY A C 1
ATOM 2696 O O . GLY A 1 333 ? 3.282 -12.654 -2.650 1.00 75.25 333 GLY A O 1
ATOM 2697 N N . GLU A 1 334 ? 4.444 -10.764 -2.354 1.00 78.38 334 GLU A N 1
ATOM 2698 C CA . GLU A 1 334 ? 5.575 -11.339 -1.615 1.00 78.38 334 GLU A CA 1
ATOM 2699 C C . GLU A 1 334 ? 5.441 -11.182 -0.079 1.00 78.38 334 GLU A C 1
ATOM 2701 O O . GLU A 1 334 ? 6.378 -11.468 0.682 1.00 78.38 334 GLU A O 1
ATOM 2706 N N . LEU A 1 335 ? 4.295 -10.706 0.430 1.00 82.81 335 LEU A N 1
ATOM 2707 C CA . LEU A 1 335 ? 4.037 -10.566 1.871 1.00 82.81 335 LEU A CA 1
ATOM 2708 C C . LEU A 1 335 ? 3.827 -11.915 2.580 1.00 82.81 335 LEU A C 1
ATOM 2710 O O . LEU A 1 335 ? 2.707 -12.361 2.795 1.00 82.81 335 LEU A O 1
ATOM 2714 N N . GLU A 1 336 ? 4.917 -12.524 3.042 1.00 81.00 336 GLU A N 1
ATOM 2715 C CA . GLU A 1 336 ? 4.901 -13.833 3.727 1.00 81.00 336 GLU A CA 1
ATOM 2716 C C . GLU A 1 336 ? 5.138 -13.761 5.249 1.00 81.00 336 GLU A C 1
ATOM 2718 O O . GLU A 1 336 ? 5.461 -14.753 5.897 1.00 81.00 336 GLU A O 1
ATOM 2723 N N . ILE A 1 337 ? 5.012 -12.576 5.855 1.00 82.50 337 ILE A N 1
ATOM 2724 C CA . ILE A 1 337 ? 5.194 -12.400 7.312 1.00 82.50 337 ILE A CA 1
ATOM 2725 C C . ILE A 1 337 ? 4.014 -12.957 8.115 1.00 82.50 337 ILE A C 1
ATOM 2727 O O . ILE A 1 337 ? 4.189 -13.416 9.250 1.00 82.50 337 ILE A O 1
ATOM 2731 N N . HIS A 1 338 ? 2.819 -12.871 7.536 1.00 88.62 338 HIS A N 1
ATOM 2732 C CA . HIS A 1 338 ? 1.569 -13.322 8.135 1.00 88.62 338 HIS A CA 1
ATOM 2733 C C . HIS A 1 338 ? 1.124 -14.610 7.443 1.00 88.62 338 HIS A C 1
ATOM 2735 O O . HIS A 1 338 ? 1.339 -14.730 6.236 1.00 88.62 338 HIS A O 1
ATOM 2741 N N . PRO A 1 339 ? 0.492 -15.559 8.156 1.00 89.12 339 PRO A N 1
ATOM 2742 C CA . PRO A 1 339 ? -0.019 -16.775 7.542 1.00 89.12 339 PRO A CA 1
ATOM 2743 C C . PRO A 1 339 ? -0.926 -16.462 6.350 1.00 89.12 339 PRO A C 1
ATOM 2745 O O . PRO A 1 339 ? -1.895 -15.706 6.472 1.00 89.12 339 PRO A O 1
ATOM 2748 N N . ARG A 1 340 ? -0.596 -17.045 5.197 1.00 92.81 340 ARG A N 1
ATOM 2749 C CA . ARG A 1 340 ? -1.372 -16.887 3.973 1.00 92.81 340 ARG A CA 1
ATOM 2750 C C . ARG A 1 340 ? -2.604 -17.782 4.002 1.00 92.81 340 ARG A C 1
ATOM 2752 O O . ARG A 1 340 ? -2.507 -18.959 4.350 1.00 92.81 340 ARG A O 1
ATOM 2759 N N . ILE A 1 341 ? -3.742 -17.223 3.616 1.00 94.38 341 ILE A N 1
ATOM 2760 C CA . ILE A 1 341 ? -5.019 -17.930 3.509 1.00 94.38 341 ILE A CA 1
ATOM 2761 C C . ILE A 1 341 ? -5.706 -17.566 2.196 1.00 94.38 341 ILE A C 1
ATOM 2763 O O . ILE A 1 341 ? -5.459 -16.502 1.632 1.00 94.38 341 ILE A O 1
ATOM 2767 N N . ASP A 1 342 ? -6.531 -18.475 1.687 1.00 92.44 342 ASP A N 1
ATOM 2768 C CA . ASP A 1 342 ? -7.264 -18.250 0.444 1.00 92.44 342 ASP A CA 1
ATOM 2769 C C . ASP A 1 342 ? -8.425 -17.276 0.676 1.00 92.44 342 ASP A C 1
ATOM 2771 O O . ASP A 1 342 ? -9.164 -17.432 1.647 1.00 92.44 342 ASP A O 1
ATOM 2775 N N . PHE A 1 343 ? -8.585 -16.280 -0.196 1.00 92.50 343 PHE A N 1
ATOM 2776 C CA . PHE A 1 343 ? -9.597 -15.235 -0.024 1.00 92.50 343 PHE A CA 1
ATOM 2777 C C . PHE A 1 343 ? -11.018 -15.815 0.050 1.00 92.50 343 PHE A C 1
ATOM 2779 O O . PHE A 1 343 ? -11.752 -15.498 0.984 1.00 92.50 343 PHE A O 1
ATOM 2786 N N . GLU A 1 344 ? -11.380 -16.709 -0.874 1.00 90.25 344 GLU A N 1
ATOM 2787 C CA . GLU A 1 344 ? -12.724 -17.305 -0.918 1.00 90.25 344 GLU A CA 1
ATOM 2788 C C . GLU A 1 344 ? -12.984 -18.137 0.343 1.00 90.25 344 GLU A C 1
ATOM 2790 O O . GLU A 1 344 ? -14.045 -18.040 0.951 1.00 90.25 344 GLU A O 1
ATOM 2795 N N . SER A 1 345 ? -11.968 -18.866 0.825 1.00 88.44 345 SER A N 1
ATOM 2796 C CA . SER A 1 345 ? -12.072 -19.631 2.074 1.00 88.44 345 SER A CA 1
ATOM 2797 C C . SER A 1 345 ? -12.375 -18.785 3.313 1.00 88.44 345 SER A C 1
ATOM 2799 O O . SER A 1 345 ? -12.885 -19.321 4.291 1.00 88.44 345 SER A O 1
ATOM 2801 N N . VAL A 1 346 ? -12.039 -17.491 3.295 1.00 88.81 346 VAL A N 1
ATOM 2802 C CA . VAL A 1 346 ? -12.279 -16.566 4.412 1.00 88.81 346 VAL A CA 1
ATOM 2803 C C . VAL A 1 346 ? -13.668 -15.971 4.338 1.00 88.81 346 VAL A C 1
ATOM 2805 O O . VAL A 1 346 ? -14.312 -15.837 5.373 1.00 88.81 346 VAL A O 1
ATOM 2808 N N . ILE A 1 347 ? -14.116 -15.610 3.140 1.00 88.12 347 ILE A N 1
ATOM 2809 C CA . ILE A 1 347 ? -15.462 -15.076 2.935 1.00 88.12 347 ILE A CA 1
ATOM 2810 C C . ILE A 1 347 ? -16.512 -16.155 3.215 1.00 88.12 347 ILE A C 1
ATOM 2812 O O . ILE A 1 347 ? -17.516 -15.881 3.860 1.00 88.12 347 ILE A O 1
ATOM 2816 N N . ASP A 1 348 ? -16.248 -17.400 2.816 1.00 79.44 348 ASP A N 1
ATOM 2817 C CA . ASP A 1 348 ? -17.171 -18.520 3.018 1.00 79.44 348 ASP A CA 1
ATOM 2818 C C . ASP A 1 348 ? -17.191 -19.060 4.467 1.00 79.44 348 ASP A C 1
ATOM 2820 O O . ASP A 1 348 ? -17.921 -20.011 4.753 1.00 79.44 348 ASP A O 1
ATOM 2824 N N . SER A 1 349 ? -16.366 -18.533 5.384 1.00 64.44 349 SER A N 1
ATOM 2825 C CA . SER A 1 349 ? -16.112 -19.167 6.689 1.00 64.44 349 SER A CA 1
ATOM 2826 C C . SER A 1 349 ? -17.113 -18.869 7.815 1.00 64.44 349 SER A C 1
ATOM 2828 O O . SER A 1 349 ? -16.783 -19.188 8.959 1.00 64.44 349 SER A O 1
ATOM 2830 N N . ASP A 1 350 ? -18.288 -18.301 7.531 1.00 53.12 350 ASP A N 1
ATOM 2831 C CA . ASP A 1 350 ? -19.279 -17.915 8.557 1.00 53.12 350 ASP A CA 1
ATOM 2832 C C . ASP A 1 350 ? -20.566 -18.759 8.564 1.00 53.12 350 ASP A C 1
ATOM 2834 O O . ASP A 1 350 ? -21.196 -18.953 7.496 1.00 53.12 350 ASP A O 1
#

pLDDT: mean 77.66, std 16.4, range [31.86, 98.38]